Protein AF-A0AAJ7UKP0-F1 (afdb_monomer)

Solvent-accessible surface area (backbone atoms only — not comparable to full-atom values): 14892 Å² total; per-residue (Å²): 138,83,82,54,63,64,44,53,53,54,38,72,77,32,84,52,46,43,82,42,72,43,100,82,78,48,67,30,30,38,26,72,80,73,76,44,77,42,66,84,40,52,68,58,48,51,52,46,61,71,25,72,70,42,48,53,46,53,51,45,45,51,52,47,56,51,33,57,72,78,68,58,48,66,44,84,66,49,97,65,28,29,34,29,64,57,68,72,40,80,44,48,49,94,41,45,65,61,47,59,74,29,70,68,40,48,56,35,48,53,53,40,52,55,20,62,77,71,69,47,86,70,75,46,69,78,56,64,69,63,70,79,71,82,82,87,87,75,98,72,89,79,88,85,86,79,82,92,68,87,80,76,75,75,80,81,79,70,78,83,75,73,80,86,74,81,73,74,85,70,66,70,85,81,45,69,72,76,78,68,68,74,91,71,93,76,89,79,87,88,89,87,82,88,88,84,92,84,83,90,83,82,83,82,82,91,81,85,79,86,85,84,81,82,84,78,82,83,84,78,136

Secondary structure (DSSP, 8-state):
----HHHHHHHHT-TTEEEEE-TTS-EEEEETTTTEEE-S-HHHHHHHHTSHHHHHHHHHHHHHHHHHHHT--EEE-STTEEEETTTTEEEEGGGHHHHHTSHHHHHHHHHHHHHHHTT-----HHHHHHHTTS-SS---------PPPP-------------TT-----GGGSS-GGGS------------------------------PPPPP------

InterPro domains:
  IPR008833 Surfeit locus protein 2 [PF05477] (5-195)

Foldseek 3Di:
DLPPVLLVVLCVVQVQWDWDQDPVRAIWIAGNQQRDIDHSDNVVSVCVCPDPSNVQSVVLVVLQVVCVVLPVQWDDPDPQWTAGNLARDIDGSSCSVVVCVDPSNVVSSVQVVVCVVVVHDRDHPVVVVVVVPPPPDDPDDDDDDDDDDDPPPDDPPPPCPDPPDPPPPPCCVVDDCVVVDDPDDDDDDDDDDDDDDDDDDDDDDDDDDDDDDDDDDDDDD

Structure (mmCIF, N/CA/C/O backbone):
data_AF-A0AAJ7UKP0-F1
#
_entry.id   AF-A0AAJ7UKP0-F1
#
loop_
_atom_site.group_PDB
_atom_site.id
_atom_site.type_symbol
_atom_site.label_atom_id
_atom_site.label_alt_id
_atom_site.label_comp_id
_atom_site.label_asym_id
_atom_site.label_entity_id
_atom_site.label_seq_id
_atom_site.pdbx_PDB_ins_code
_atom_site.Cartn_x
_atom_site.Cartn_y
_atom_site.Cartn_z
_atom_site.occupancy
_atom_site.B_iso_or_equiv
_atom_site.auth_seq_id
_atom_site.auth_comp_id
_atom_site.auth_asym_id
_atom_site.auth_atom_id
_atom_site.pdbx_PDB_model_num
ATOM 1 N N . MET A 1 1 ? -26.714 -4.071 21.713 1.00 47.84 1 MET A N 1
ATOM 2 C CA . MET A 1 1 ? -27.073 -2.640 21.691 1.00 47.84 1 MET A CA 1
ATOM 3 C C . MET A 1 1 ? -25.799 -1.802 21.681 1.00 47.84 1 MET A C 1
ATOM 5 O O . MET A 1 1 ? -25.126 -1.695 22.695 1.00 47.84 1 MET A O 1
ATOM 9 N N . THR A 1 2 ? -25.411 -1.301 20.505 1.00 55.22 2 THR A N 1
ATOM 10 C CA . THR A 1 2 ? -24.311 -0.336 20.301 1.00 55.22 2 THR A CA 1
ATOM 11 C C . THR A 1 2 ? -24.941 1.001 19.912 1.00 55.22 2 THR A C 1
ATOM 13 O O . THR A 1 2 ? -25.055 1.326 18.730 1.00 55.22 2 THR A O 1
ATOM 16 N N . GLU A 1 3 ? -25.478 1.703 20.908 1.00 61.56 3 GLU A N 1
ATOM 17 C CA . GLU A 1 3 ? -26.533 2.715 20.705 1.00 61.56 3 GLU A CA 1
ATOM 18 C C . GLU A 1 3 ? -26.025 4.154 20.560 1.00 61.56 3 GLU A C 1
ATOM 20 O O . GLU A 1 3 ? -26.776 5.039 20.158 1.00 61.56 3 GLU A O 1
ATOM 25 N N . SER A 1 4 ? -24.740 4.406 20.810 1.00 78.62 4 SER A N 1
ATOM 26 C CA . SER A 1 4 ? -24.123 5.695 20.495 1.00 78.62 4 SER A CA 1
ATOM 27 C C . SER A 1 4 ? -23.951 5.832 18.978 1.00 78.62 4 SER A C 1
ATOM 29 O O . SER A 1 4 ? -23.160 5.091 18.391 1.00 78.62 4 SER A O 1
ATOM 31 N N . LYS A 1 5 ? -24.637 6.803 18.355 1.00 87.12 5 LYS A N 1
ATOM 32 C CA . LYS A 1 5 ? -24.496 7.128 16.916 1.00 87.12 5 LYS A CA 1
ATOM 33 C C . LYS A 1 5 ? -23.030 7.259 16.493 1.00 87.12 5 LYS A C 1
ATOM 35 O O . LYS A 1 5 ? -22.619 6.614 15.539 1.00 87.12 5 LYS A O 1
ATOM 40 N N . GLU A 1 6 ? -22.221 7.934 17.309 1.00 87.69 6 GLU A N 1
ATOM 41 C CA . GLU A 1 6 ? -20.775 8.099 17.105 1.00 87.69 6 GLU A CA 1
ATOM 42 C C . GLU A 1 6 ? -20.024 6.777 16.867 1.00 87.69 6 GLU A C 1
ATOM 44 O O . GLU A 1 6 ? -19.110 6.718 16.049 1.00 87.69 6 GLU A O 1
ATOM 49 N N . VAL A 1 7 ? -20.399 5.692 17.559 1.00 87.31 7 VAL A N 1
ATOM 50 C CA . VAL A 1 7 ? -19.782 4.369 17.356 1.00 87.31 7 VAL A CA 1
ATOM 51 C C . VAL A 1 7 ? -20.133 3.829 15.971 1.00 87.31 7 VAL A C 1
ATOM 53 O O . VAL A 1 7 ? -19.267 3.272 15.301 1.00 87.31 7 VAL A O 1
ATOM 56 N N . GLN A 1 8 ? -21.376 4.015 15.527 1.00 88.12 8 GLN A N 1
ATOM 57 C CA . GLN A 1 8 ? -21.835 3.587 14.206 1.00 88.12 8 GLN A CA 1
ATOM 58 C C . GLN A 1 8 ? -21.166 4.416 13.098 1.00 88.12 8 GLN A C 1
ATOM 60 O O . GLN A 1 8 ? -20.664 3.836 12.138 1.00 88.12 8 GLN A O 1
ATOM 65 N N . ASP A 1 9 ? -21.046 5.734 13.282 1.00 91.25 9 ASP A N 1
ATOM 66 C CA . ASP A 1 9 ? -20.358 6.639 12.353 1.00 91.25 9 ASP A CA 1
ATOM 67 C C . ASP A 1 9 ? -18.869 6.276 12.198 1.00 91.25 9 ASP A C 1
ATOM 69 O O . ASP A 1 9 ? -18.346 6.200 11.082 1.00 91.25 9 ASP A O 1
ATOM 73 N N . ILE A 1 10 ? -18.176 5.984 13.309 1.00 90.56 10 ILE A N 1
ATOM 74 C CA . ILE A 1 10 ? -16.768 5.557 13.284 1.00 90.56 10 ILE A CA 1
ATOM 75 C C . ILE A 1 10 ? -16.615 4.208 12.570 1.00 90.56 10 ILE A C 1
ATOM 77 O O . ILE A 1 10 ? -15.665 4.043 11.804 1.00 90.56 10 ILE A O 1
ATOM 81 N N . LEU A 1 11 ? -17.522 3.251 12.784 1.00 90.50 11 LEU A N 1
ATOM 82 C CA . LEU A 1 11 ? -17.490 1.960 12.087 1.00 90.50 11 LEU A CA 1
ATOM 83 C C . LEU A 1 11 ? -17.763 2.129 10.581 1.00 90.50 11 LEU A C 1
ATOM 85 O O . LEU A 1 11 ? -17.024 1.578 9.767 1.00 90.50 11 LEU A O 1
ATOM 89 N N . ALA A 1 12 ? -18.737 2.960 10.196 1.00 90.56 12 ALA A N 1
ATOM 90 C CA . ALA A 1 12 ? -19.058 3.244 8.795 1.00 90.56 12 ALA A CA 1
ATOM 91 C C . ALA A 1 12 ? -17.880 3.880 8.025 1.00 90.56 12 ALA A C 1
ATOM 93 O O . ALA A 1 12 ? -17.623 3.530 6.875 1.00 90.56 12 ALA A O 1
ATOM 94 N N . GLN A 1 13 ? -17.109 4.766 8.665 1.00 91.25 13 GLN A N 1
ATOM 95 C CA . GLN A 1 13 ? -15.910 5.390 8.075 1.00 91.25 13 GLN A CA 1
ATOM 96 C C . GLN A 1 13 ? -14.680 4.455 8.005 1.00 91.25 13 GLN A C 1
ATOM 98 O O . GLN A 1 13 ? -13.659 4.789 7.384 1.00 91.25 13 GLN A O 1
ATOM 103 N N . ASN A 1 14 ? -14.720 3.305 8.684 1.00 90.31 14 ASN A N 1
ATOM 104 C CA . ASN A 1 14 ? -13.569 2.428 8.888 1.00 90.31 14 ASN A CA 1
ATOM 105 C C . ASN A 1 14 ? -13.960 0.949 8.686 1.00 90.31 14 ASN A C 1
ATOM 107 O O . ASN A 1 14 ? -14.070 0.221 9.670 1.00 90.31 14 ASN A O 1
ATOM 111 N N . PRO A 1 15 ? -14.067 0.459 7.430 1.00 89.38 15 PRO A N 1
ATOM 112 C CA . PRO A 1 15 ? -14.458 -0.931 7.125 1.00 89.38 15 PRO A CA 1
ATOM 113 C C . PRO A 1 15 ? -13.479 -1.997 7.660 1.00 89.38 15 PRO A C 1
ATOM 115 O O . PRO A 1 15 ? -13.777 -3.186 7.678 1.00 89.38 15 PRO A O 1
ATOM 118 N N . GLU A 1 16 ? -12.306 -1.563 8.123 1.00 89.69 16 GLU A N 1
ATOM 119 C CA . GLU A 1 16 ? -11.285 -2.362 8.808 1.00 89.69 16 GLU A CA 1
ATOM 120 C C . GLU A 1 16 ? -11.650 -2.683 10.278 1.00 89.69 16 GLU A C 1
ATOM 122 O O . GLU A 1 16 ? -10.877 -3.336 10.982 1.00 89.69 16 GLU A O 1
ATOM 127 N N . LEU A 1 17 ? -12.777 -2.170 10.784 1.00 91.81 17 LEU A N 1
ATOM 128 C CA . LEU A 1 17 ? -13.290 -2.405 12.134 1.00 91.81 17 LEU A CA 1
ATOM 129 C C . LEU A 1 17 ? -14.559 -3.259 12.061 1.00 91.81 17 LEU A C 1
ATOM 131 O O . LEU A 1 17 ? -15.584 -2.828 11.541 1.00 91.81 17 LEU A O 1
ATOM 135 N N . GLN A 1 18 ? -14.497 -4.468 12.612 1.00 90.25 18 GLN A N 1
ATOM 136 C CA . GLN A 1 18 ? -15.589 -5.440 12.590 1.00 90.25 18 GLN A CA 1
ATOM 137 C C . GLN A 1 18 ? -16.129 -5.662 14.000 1.00 90.25 18 GLN A C 1
ATOM 139 O O . GLN A 1 18 ? -15.366 -5.860 14.946 1.00 90.25 18 GLN A O 1
ATOM 144 N N . VAL A 1 19 ? -17.452 -5.639 14.156 1.00 90.25 19 VAL A N 1
ATOM 145 C CA . VAL A 1 19 ? -18.100 -5.942 15.437 1.00 90.25 19 VAL A CA 1
ATOM 146 C C . VAL A 1 19 ? -18.148 -7.458 15.618 1.00 90.25 19 VAL A C 1
ATOM 148 O O . VAL A 1 19 ? -18.722 -8.166 14.796 1.00 90.25 19 VAL A O 1
ATOM 151 N N . VAL A 1 20 ? -17.558 -7.952 16.704 1.00 89.06 20 VAL A N 1
ATOM 152 C CA . VAL A 1 20 ? -17.507 -9.375 17.058 1.00 89.06 20 VAL A CA 1
ATOM 153 C C . VAL A 1 20 ? -18.254 -9.571 18.373 1.00 89.06 20 VAL A C 1
ATOM 155 O O . VAL A 1 20 ? -17.999 -8.871 19.355 1.00 89.06 20 VAL A O 1
ATOM 158 N N . THR A 1 21 ? -19.181 -10.526 18.407 1.00 85.94 21 THR A N 1
ATOM 159 C CA . THR A 1 21 ? -19.917 -10.878 19.630 1.00 85.94 21 THR A CA 1
ATOM 160 C C . THR A 1 21 ? -19.280 -12.123 20.232 1.00 85.94 21 THR A C 1
ATOM 162 O O . THR A 1 21 ? -19.320 -13.183 19.617 1.00 85.94 21 THR A O 1
ATOM 165 N N . GLY A 1 22 ? -18.654 -11.993 21.403 1.00 77.94 22 GLY A N 1
ATOM 166 C CA . GLY A 1 22 ? -18.030 -13.131 22.086 1.00 77.94 22 GLY A CA 1
ATOM 167 C C . GLY A 1 22 ? -19.052 -14.040 22.777 1.00 77.94 22 GLY A C 1
ATOM 168 O O . GLY A 1 22 ? -20.162 -13.604 23.085 1.00 77.94 22 GLY A O 1
ATOM 169 N N . GLU A 1 23 ? -18.643 -15.268 23.105 1.00 73.06 23 GLU A N 1
ATOM 170 C CA . GLU A 1 23 ? -19.489 -16.352 23.655 1.00 73.06 23 GLU A CA 1
ATOM 171 C C . GLU A 1 23 ? -20.262 -15.995 24.945 1.00 73.06 23 GLU A C 1
ATOM 173 O O . GLU A 1 23 ? -21.246 -16.642 25.280 1.00 73.06 23 GLU A O 1
ATOM 178 N N . GLY A 1 24 ? -19.866 -14.932 25.654 1.00 73.56 24 GLY A N 1
ATOM 179 C CA . GLY A 1 24 ? -20.579 -14.390 26.820 1.00 73.56 24 GLY A CA 1
ATOM 180 C C . GLY A 1 24 ? -21.511 -13.205 26.526 1.00 73.56 24 GLY A C 1
ATOM 181 O O . GLY A 1 24 ? -21.693 -12.364 27.406 1.00 73.56 24 GLY A O 1
ATOM 182 N N . GLY A 1 25 ? -21.992 -13.034 25.288 1.00 79.56 25 GLY A N 1
ATOM 183 C CA . GLY A 1 25 ? -22.853 -11.909 24.873 1.00 79.56 25 GLY A CA 1
ATOM 184 C C . GLY A 1 25 ? -22.169 -10.532 24.883 1.00 79.56 25 GLY A C 1
ATOM 185 O O . GLY A 1 25 ? -22.813 -9.499 24.698 1.00 79.56 25 GLY A O 1
ATOM 186 N N . ARG A 1 26 ? -20.851 -10.491 25.111 1.00 79.44 26 ARG A N 1
ATOM 187 C CA . ARG A 1 26 ? -20.063 -9.255 25.179 1.00 79.44 26 ARG A CA 1
ATOM 188 C C . ARG A 1 26 ? -19.688 -8.807 23.772 1.00 79.44 26 ARG A C 1
ATOM 190 O O . ARG A 1 26 ? -18.910 -9.474 23.092 1.00 79.44 26 ARG A O 1
ATOM 197 N N . VAL A 1 27 ? -20.201 -7.648 23.371 1.00 86.56 27 VAL A N 1
ATOM 198 C CA . VAL A 1 27 ? -19.842 -6.998 22.106 1.00 86.56 27 VAL A CA 1
ATOM 199 C C . VAL A 1 27 ? -18.415 -6.446 22.190 1.00 86.56 27 VAL A C 1
ATOM 201 O O . VAL A 1 27 ? -18.052 -5.770 23.157 1.00 86.56 27 VAL A O 1
ATOM 204 N N . ARG A 1 28 ? -17.609 -6.724 21.167 1.00 89.62 28 ARG A N 1
ATOM 205 C CA . ARG A 1 28 ? -16.247 -6.220 20.953 1.00 89.62 28 ARG A CA 1
ATOM 206 C C . ARG A 1 28 ? -16.112 -5.685 19.531 1.00 89.62 28 ARG A C 1
ATOM 208 O O . ARG A 1 28 ? -16.932 -5.984 18.669 1.00 89.62 28 ARG A O 1
ATOM 215 N N . VAL A 1 29 ? -15.063 -4.910 19.284 1.00 90.94 29 VAL A N 1
ATOM 216 C CA . VAL A 1 29 ? -14.654 -4.512 17.934 1.00 90.94 29 VAL A CA 1
ATOM 217 C C . VAL A 1 29 ? -13.252 -5.047 17.679 1.00 90.94 29 VAL A C 1
ATOM 219 O O . VAL A 1 29 ? -12.332 -4.744 18.438 1.00 90.94 29 VAL A O 1
ATOM 222 N N . LEU A 1 30 ? -13.101 -5.843 16.625 1.00 92.50 30 LEU A N 1
ATOM 223 C CA . LEU A 1 30 ? -11.834 -6.355 16.120 1.00 92.50 30 LEU A CA 1
ATOM 224 C C . LEU A 1 30 ? -11.376 -5.483 14.949 1.00 92.50 30 LEU A C 1
ATOM 226 O O . LEU A 1 30 ? -12.139 -5.234 14.019 1.00 92.50 30 LEU A O 1
ATOM 230 N N . CYS A 1 31 ? -10.118 -5.051 14.959 1.00 93.06 31 CYS A N 1
ATOM 231 C CA . CYS A 1 31 ? -9.515 -4.408 13.796 1.00 93.06 31 CYS A CA 1
ATOM 232 C C . CYS A 1 31 ? -8.743 -5.420 12.934 1.00 93.06 31 CYS A C 1
ATOM 234 O O . CYS A 1 31 ? -7.756 -5.992 13.403 1.00 93.06 31 CYS A O 1
ATOM 236 N N . SER A 1 32 ? -9.134 -5.577 11.664 1.00 90.50 32 SER A N 1
ATOM 237 C CA . SER A 1 32 ? -8.457 -6.418 10.655 1.00 90.50 32 SER A CA 1
ATOM 238 C C . SER A 1 32 ? -6.977 -6.049 10.501 1.00 90.50 32 SER A C 1
ATOM 240 O O . SER A 1 32 ? -6.097 -6.908 10.537 1.00 90.50 32 SER A O 1
ATOM 242 N N . LEU A 1 33 ? -6.690 -4.748 10.378 1.00 88.62 33 LEU A N 1
ATOM 243 C CA . LEU A 1 33 ? -5.342 -4.222 10.179 1.00 88.62 33 LEU A CA 1
ATOM 244 C C . LEU A 1 33 ? -4.438 -4.489 11.374 1.00 88.62 33 LEU A C 1
ATOM 246 O O . LEU A 1 33 ? -3.277 -4.865 11.199 1.00 88.62 33 LEU A O 1
ATOM 250 N N . THR A 1 34 ? -4.915 -4.197 12.587 1.00 88.50 34 THR A N 1
ATOM 251 C CA . THR A 1 34 ? -4.072 -4.184 13.791 1.00 88.50 34 THR A CA 1
ATOM 252 C C . THR A 1 34 ? -4.116 -5.481 14.590 1.00 88.50 34 THR A C 1
ATOM 254 O O . THR A 1 34 ? -3.242 -5.644 15.442 1.00 88.50 34 THR A O 1
ATOM 257 N N . SER A 1 35 ? -5.055 -6.385 14.272 1.00 88.31 35 SER A N 1
ATOM 258 C CA . SER A 1 35 ? -5.399 -7.603 15.022 1.00 88.31 35 SER A CA 1
ATOM 259 C C . SER A 1 35 ? -5.626 -7.314 16.510 1.00 88.31 35 SER A C 1
ATOM 261 O O . SER A 1 35 ? -5.083 -7.994 17.380 1.00 88.31 35 SER A O 1
ATOM 263 N N . HIS A 1 36 ? -6.352 -6.229 16.794 1.00 89.94 36 HIS A N 1
ATOM 264 C CA . HIS A 1 36 ? -6.594 -5.725 18.144 1.00 89.94 36 HIS A CA 1
ATOM 265 C C . HIS A 1 36 ? -8.092 -5.687 18.438 1.00 89.94 36 HIS A C 1
ATOM 267 O O . HIS A 1 36 ? -8.868 -5.149 17.648 1.00 89.94 36 HIS A O 1
ATOM 273 N N . GLU A 1 37 ? -8.466 -6.249 19.584 1.00 92.19 37 GLU A N 1
ATOM 274 C CA . GLU A 1 37 ? -9.823 -6.242 20.120 1.00 92.19 37 GLU A CA 1
ATOM 275 C C . GLU A 1 37 ? -9.991 -5.116 21.138 1.00 92.19 37 GLU A C 1
ATOM 277 O O . GLU A 1 37 ? -9.182 -4.970 22.056 1.00 92.19 37 GLU A O 1
ATOM 282 N N . MET A 1 38 ? -11.072 -4.349 21.010 1.00 90.38 38 MET A N 1
ATOM 283 C CA . MET A 1 38 ? -11.393 -3.244 21.910 1.00 90.38 38 MET A CA 1
ATOM 284 C C . MET A 1 38 ? -12.887 -3.208 22.280 1.00 90.38 38 MET A C 1
ATOM 286 O O . MET A 1 38 ? -13.716 -3.818 21.596 1.00 90.38 38 MET A O 1
ATOM 290 N N . PRO A 1 39 ? -13.270 -2.549 23.390 1.00 89.62 39 PRO A N 1
ATOM 291 C CA . PRO A 1 39 ? -14.672 -2.271 23.694 1.00 89.62 39 PRO A CA 1
ATOM 292 C C . PRO A 1 39 ? -15.326 -1.384 22.614 1.00 89.62 39 PRO A C 1
ATOM 294 O O . PRO A 1 39 ? -14.651 -0.518 22.057 1.00 89.62 39 PRO A O 1
ATOM 297 N N . PRO A 1 40 ? -16.643 -1.508 22.365 1.00 88.19 40 PRO A N 1
ATOM 298 C CA . PRO A 1 40 ? -17.390 -0.637 21.455 1.00 88.19 40 PRO A CA 1
ATOM 299 C C . PRO A 1 40 ? -17.688 0.733 22.102 1.00 88.19 40 PRO A C 1
ATOM 301 O O . PRO A 1 40 ? -18.842 1.106 22.299 1.00 88.19 40 PRO A O 1
ATOM 304 N N . ARG A 1 41 ? -16.641 1.475 22.485 1.00 90.50 41 ARG A N 1
ATOM 305 C CA . ARG A 1 41 ? -16.720 2.833 23.053 1.00 90.50 41 ARG A CA 1
ATOM 306 C C . ARG A 1 41 ? -16.189 3.847 22.045 1.00 90.50 41 ARG A C 1
ATOM 308 O O . ARG A 1 41 ? -15.101 3.647 21.508 1.00 90.50 41 ARG A O 1
ATOM 315 N N . ALA A 1 42 ? -16.916 4.945 21.832 1.00 89.69 42 ALA A N 1
ATOM 316 C CA . ALA A 1 42 ? -16.569 5.964 20.836 1.00 89.69 42 ALA A CA 1
ATOM 317 C C . ALA A 1 42 ? -15.160 6.551 21.045 1.00 89.69 42 ALA A C 1
ATOM 319 O O . ALA A 1 42 ? -14.394 6.669 20.086 1.00 89.69 42 ALA A O 1
ATOM 320 N N . GLU A 1 43 ? -14.777 6.839 22.294 1.00 91.25 43 GLU A N 1
ATOM 321 C CA . GLU A 1 43 ? -13.440 7.339 22.644 1.00 91.25 43 GLU A CA 1
ATOM 322 C C . GLU A 1 43 ? -12.323 6.342 22.313 1.00 91.25 43 GLU A C 1
ATOM 324 O O . GLU A 1 43 ? -11.301 6.713 21.738 1.00 91.25 43 GLU A O 1
ATOM 329 N N . GLU A 1 44 ? -12.520 5.067 22.655 1.00 91.31 44 GLU A N 1
ATOM 330 C CA . GLU A 1 44 ? -11.52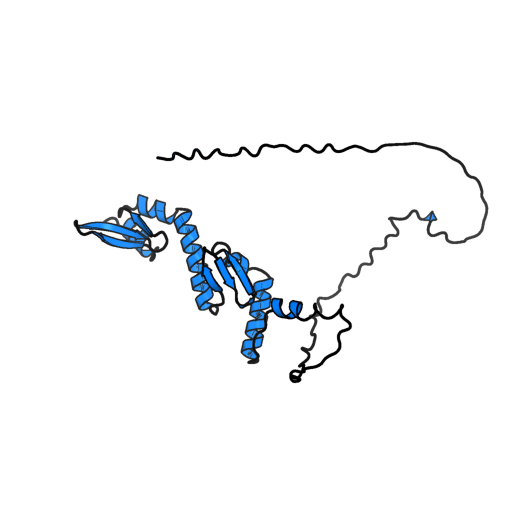5 4.004 22.485 1.00 91.31 44 GLU A CA 1
ATOM 331 C C . GLU A 1 44 ? -11.298 3.707 20.995 1.00 91.31 44 GLU A C 1
ATOM 333 O O . GLU A 1 44 ? -10.157 3.678 20.526 1.00 91.31 44 GLU A O 1
ATOM 338 N N . LEU A 1 45 ? -12.390 3.615 20.227 1.00 91.50 45 LEU A N 1
ATOM 339 C CA . LEU A 1 45 ? -12.373 3.488 18.769 1.00 91.50 45 LEU A CA 1
ATOM 340 C C . LEU A 1 45 ? -11.713 4.709 18.114 1.00 91.50 45 LEU A C 1
ATOM 342 O O . LEU A 1 45 ? -10.805 4.556 17.298 1.00 91.50 45 LEU A O 1
ATOM 346 N N . SER A 1 46 ? -12.093 5.924 18.519 1.00 92.31 46 SER A N 1
ATOM 347 C CA . SER A 1 46 ? -11.492 7.172 18.027 1.00 92.31 46 SER A CA 1
ATOM 348 C C . SER A 1 46 ? -9.990 7.243 18.304 1.00 92.31 46 SER A C 1
ATOM 350 O O . SER A 1 46 ? -9.206 7.639 17.438 1.00 92.31 46 SER A O 1
ATOM 352 N N . ARG A 1 47 ? -9.563 6.839 19.506 1.00 94.81 47 ARG A N 1
ATOM 353 C CA . ARG A 1 47 ? -8.153 6.776 19.904 1.00 94.81 47 ARG A CA 1
ATOM 354 C C . ARG A 1 47 ? -7.393 5.729 19.094 1.00 94.81 47 ARG A C 1
ATOM 356 O O . ARG A 1 47 ? -6.250 5.982 18.713 1.00 94.81 47 ARG A O 1
ATOM 363 N N . HIS A 1 48 ? -8.018 4.591 18.790 1.00 92.44 48 HIS A N 1
ATOM 364 C CA . HIS A 1 48 ? -7.427 3.565 17.938 1.00 92.44 48 HIS A CA 1
ATOM 365 C C . HIS A 1 48 ? -7.283 4.029 16.485 1.00 92.44 48 HIS A C 1
ATOM 367 O O . HIS A 1 48 ? -6.195 3.914 15.925 1.00 92.44 48 HIS A O 1
ATOM 373 N N . VAL A 1 49 ? -8.324 4.615 15.887 1.00 92.94 49 VAL A N 1
ATOM 374 C CA . VAL A 1 49 ? -8.298 5.125 14.503 1.00 92.94 49 VAL A CA 1
ATOM 375 C C . VAL A 1 49 ? -7.248 6.231 14.332 1.00 92.94 49 VAL A C 1
ATOM 377 O O . VAL A 1 49 ? -6.523 6.249 13.341 1.00 92.94 49 VAL A O 1
ATOM 380 N N . ARG A 1 50 ? -7.083 7.108 15.332 1.00 93.25 50 ARG A N 1
ATOM 381 C CA . ARG A 1 50 ? -6.032 8.147 15.351 1.00 93.25 50 ARG A CA 1
ATOM 382 C C . ARG A 1 50 ? -4.642 7.615 15.734 1.00 93.25 50 ARG A C 1
ATOM 384 O O . ARG A 1 50 ? -3.672 8.372 15.723 1.00 93.25 50 ARG A O 1
ATOM 391 N N . SER A 1 51 ? -4.506 6.336 16.091 1.00 94.31 51 SER A N 1
ATOM 392 C CA . SER A 1 51 ? -3.225 5.773 16.528 1.00 94.31 51 SER A CA 1
ATOM 393 C C . SER A 1 51 ? -2.234 5.617 15.369 1.00 94.31 51 SER A C 1
ATOM 395 O O . SER A 1 51 ? -2.578 5.200 14.260 1.00 94.31 51 SER A O 1
ATOM 397 N N . ARG A 1 52 ? -0.947 5.866 15.645 1.00 92.50 52 ARG A N 1
ATOM 398 C CA . ARG A 1 52 ? 0.144 5.707 14.664 1.00 92.50 52 ARG A CA 1
ATOM 399 C C . ARG A 1 52 ? 0.218 4.290 14.073 1.00 92.50 52 ARG A C 1
ATOM 401 O O . ARG A 1 52 ? 0.658 4.123 12.936 1.00 92.50 52 ARG A O 1
ATOM 408 N N . SER A 1 53 ? -0.181 3.267 14.831 1.00 89.75 53 SER A N 1
ATOM 409 C CA . SER A 1 53 ? -0.223 1.876 14.367 1.00 89.75 53 SER A CA 1
ATOM 410 C C . SER A 1 53 ? -1.336 1.642 13.347 1.00 89.75 53 SER A C 1
ATOM 412 O O . SER A 1 53 ? -1.053 1.029 12.318 1.00 89.75 53 SER A O 1
ATOM 414 N N . PHE A 1 54 ? -2.551 2.139 13.596 1.00 92.44 54 PHE A N 1
ATOM 415 C CA . PHE A 1 54 ? -3.669 2.044 12.655 1.00 92.44 54 PHE A CA 1
ATOM 416 C C . PHE A 1 54 ? -3.386 2.842 11.379 1.00 92.44 54 PHE A C 1
ATOM 418 O O . PHE A 1 54 ? -3.378 2.262 10.296 1.00 92.44 54 PHE A O 1
ATOM 425 N N . VAL A 1 55 ? -3.039 4.130 11.508 1.00 91.75 55 VAL A N 1
ATOM 426 C CA . VAL A 1 55 ? -2.763 5.024 10.366 1.00 91.75 55 VAL A CA 1
ATOM 427 C C . VAL A 1 55 ? -1.693 4.438 9.440 1.00 91.75 55 VAL A C 1
ATOM 429 O O . VAL A 1 55 ? -1.913 4.346 8.233 1.00 91.75 55 VAL A O 1
ATOM 432 N N . ARG A 1 56 ? -0.564 3.956 9.987 1.00 89.50 56 ARG A N 1
ATOM 433 C CA . ARG A 1 56 ? 0.496 3.351 9.162 1.00 89.50 56 ARG A CA 1
ATOM 434 C C . ARG A 1 56 ? 0.042 2.060 8.475 1.00 89.50 56 ARG A C 1
ATOM 436 O O . ARG A 1 56 ? 0.367 1.869 7.308 1.00 89.50 56 ARG A O 1
ATOM 443 N N . ARG A 1 57 ? -0.689 1.170 9.163 1.00 89.00 57 ARG A N 1
ATOM 444 C CA . ARG A 1 57 ? -1.168 -0.079 8.539 1.00 89.00 57 ARG A CA 1
ATOM 445 C C . ARG A 1 57 ? -2.233 0.192 7.469 1.00 89.00 57 ARG A C 1
ATOM 447 O O . ARG A 1 57 ? -2.193 -0.467 6.437 1.00 89.00 57 ARG A O 1
ATOM 454 N N . ARG A 1 58 ? -3.115 1.182 7.664 1.00 90.12 58 ARG A N 1
ATOM 455 C CA . ARG A 1 58 ? -4.117 1.598 6.666 1.00 90.12 58 ARG A CA 1
ATOM 456 C C . ARG A 1 58 ? -3.449 2.160 5.411 1.00 90.12 58 ARG A C 1
ATOM 458 O O . ARG A 1 58 ? -3.791 1.737 4.313 1.00 90.12 58 ARG A O 1
ATOM 465 N N . ALA A 1 59 ? -2.448 3.031 5.572 1.00 88.00 59 ALA A N 1
ATOM 466 C CA . ALA A 1 59 ? -1.659 3.552 4.453 1.00 88.00 59 ALA A CA 1
ATOM 467 C C . ALA A 1 59 ? -0.923 2.432 3.693 1.00 88.00 59 ALA A C 1
ATOM 469 O O . ALA A 1 59 ? -1.049 2.333 2.478 1.00 88.00 59 ALA A O 1
ATOM 470 N N . ALA A 1 60 ? -0.235 1.531 4.405 1.00 84.62 60 ALA A N 1
ATOM 471 C CA . ALA A 1 60 ? 0.473 0.405 3.790 1.00 84.62 60 ALA A CA 1
ATOM 472 C C . ALA A 1 60 ? -0.461 -0.617 3.107 1.00 84.62 60 ALA A C 1
ATOM 474 O O . ALA A 1 60 ? -0.023 -1.321 2.199 1.00 84.62 60 ALA A O 1
ATOM 475 N N . ARG A 1 61 ? -1.732 -0.719 3.528 1.00 86.00 61 ARG A N 1
ATOM 476 C CA . ARG A 1 61 ? -2.750 -1.510 2.821 1.00 86.00 61 ARG A CA 1
ATOM 477 C C . ARG A 1 61 ? -3.215 -0.792 1.552 1.00 86.00 61 ARG A C 1
ATOM 479 O O . ARG A 1 61 ? -3.153 -1.398 0.493 1.00 86.00 61 ARG A O 1
ATOM 486 N N . GLY A 1 62 ? -3.548 0.499 1.628 1.00 86.56 62 GLY A N 1
ATOM 487 C CA . GLY A 1 62 ? -3.927 1.299 0.453 1.00 86.56 62 GLY A CA 1
ATOM 488 C C . GLY A 1 62 ? -2.842 1.362 -0.633 1.00 86.56 62 GLY A C 1
ATOM 489 O O . GLY A 1 62 ? -3.154 1.256 -1.814 1.00 86.56 62 GLY A O 1
ATOM 490 N N . ASP A 1 63 ? -1.565 1.437 -0.246 1.00 85.50 63 ASP A N 1
ATOM 491 C CA . ASP A 1 63 ? -0.422 1.362 -1.171 1.00 85.50 63 ASP A CA 1
ATOM 492 C C . ASP A 1 63 ? -0.345 0.020 -1.938 1.00 85.50 63 ASP A C 1
ATOM 494 O O . ASP A 1 63 ? 0.148 -0.014 -3.066 1.00 85.50 63 ASP A O 1
ATOM 498 N N . ARG A 1 64 ? -0.817 -1.085 -1.337 1.00 84.19 64 ARG A N 1
ATOM 499 C CA . ARG A 1 64 ? -0.859 -2.427 -1.953 1.00 84.19 64 ARG A CA 1
ATOM 500 C C . ARG A 1 64 ? -2.131 -2.646 -2.761 1.00 84.19 64 ARG A C 1
ATOM 502 O O . ARG A 1 64 ? -2.049 -3.209 -3.844 1.00 84.19 64 ARG A O 1
ATOM 509 N N . ASP A 1 65 ? -3.273 -2.187 -2.251 1.00 85.31 65 ASP A N 1
ATOM 510 C CA . ASP A 1 65 ? -4.552 -2.244 -2.963 1.00 85.31 65 ASP A CA 1
ATOM 511 C C . ASP A 1 65 ? -4.416 -1.489 -4.303 1.00 85.31 65 ASP A C 1
ATOM 513 O O . ASP A 1 65 ? -4.668 -2.070 -5.357 1.00 85.31 65 ASP A O 1
ATOM 517 N N . ARG A 1 66 ? -3.828 -0.280 -4.289 1.00 83.81 66 ARG A N 1
ATOM 518 C CA . ARG A 1 66 ? -3.492 0.473 -5.511 1.00 83.81 66 ARG A CA 1
ATOM 519 C C . ARG A 1 66 ? -2.494 -0.253 -6.419 1.00 83.81 66 ARG A C 1
ATOM 521 O O . ARG A 1 66 ? -2.590 -0.160 -7.634 1.00 83.81 66 ARG A O 1
ATOM 528 N N . ASP A 1 67 ? -1.509 -0.971 -5.873 1.00 85.00 67 ASP A N 1
ATOM 529 C CA . ASP A 1 67 ? -0.595 -1.766 -6.710 1.00 85.00 67 ASP A CA 1
ATOM 530 C C . ASP A 1 67 ? -1.287 -2.903 -7.445 1.00 85.00 67 ASP A C 1
ATOM 532 O O . ASP A 1 67 ? -0.999 -3.144 -8.613 1.00 85.00 67 ASP A O 1
ATOM 536 N N . ARG A 1 68 ? -2.241 -3.554 -6.784 1.00 86.06 68 ARG A N 1
ATOM 537 C CA . ARG A 1 68 ? -3.054 -4.603 -7.388 1.00 86.06 68 ARG A CA 1
ATOM 538 C C . ARG A 1 68 ? -3.928 -4.073 -8.529 1.00 86.06 68 ARG A C 1
ATOM 540 O O . ARG A 1 68 ? -4.129 -4.797 -9.496 1.00 86.06 68 ARG A O 1
ATOM 547 N N . GLU A 1 69 ? -4.408 -2.836 -8.420 1.00 83.38 69 GLU A N 1
ATOM 548 C CA . GLU A 1 69 ? -5.159 -2.132 -9.470 1.00 83.38 69 GLU A CA 1
ATOM 549 C C . GLU A 1 69 ? -4.255 -1.675 -10.631 1.00 83.38 69 GLU A C 1
ATOM 551 O O . GLU A 1 69 ? -4.619 -1.838 -11.790 1.00 83.38 69 GLU A O 1
ATOM 556 N N . GLU A 1 70 ? -3.059 -1.153 -10.336 1.00 78.50 70 GLU A N 1
ATOM 557 C CA . GLU A 1 70 ? -2.106 -0.615 -11.326 1.00 78.50 70 GLU A CA 1
ATOM 558 C C . GLU A 1 70 ? -1.349 -1.684 -12.146 1.00 78.50 70 GLU A C 1
ATOM 560 O O . GLU A 1 70 ? -0.638 -1.322 -13.081 1.00 78.50 70 GLU A O 1
ATOM 565 N N . GLY A 1 71 ? -1.469 -2.978 -11.817 1.00 78.12 71 GLY A N 1
ATOM 566 C CA . GLY A 1 71 ? -0.833 -4.073 -12.575 1.00 78.12 71 GLY A CA 1
ATOM 567 C C . GLY A 1 71 ? -0.123 -5.156 -11.752 1.00 78.12 71 GLY A C 1
ATOM 568 O O . GLY A 1 71 ? 0.532 -6.024 -12.329 1.00 78.12 71 GLY A O 1
ATOM 569 N N . GLY A 1 72 ? -0.222 -5.133 -10.418 1.00 85.62 72 GLY A N 1
ATOM 570 C CA . GLY A 1 72 ? 0.281 -6.191 -9.531 1.00 85.62 72 GLY A CA 1
ATOM 571 C C . GLY A 1 72 ? 1.799 -6.374 -9.591 1.00 85.62 72 GLY A C 1
ATOM 572 O O . GLY A 1 72 ? 2.298 -7.489 -9.728 1.00 85.62 72 GLY A O 1
ATOM 573 N N . HIS A 1 73 ? 2.551 -5.277 -9.551 1.00 88.88 73 HIS A N 1
ATOM 574 C CA . HIS A 1 73 ? 3.999 -5.282 -9.763 1.00 88.88 73 HIS A CA 1
ATOM 575 C C . HIS A 1 73 ? 4.823 -5.571 -8.496 1.00 88.88 73 HIS A C 1
ATOM 577 O O . HIS A 1 73 ? 6.047 -5.735 -8.600 1.00 88.88 73 HIS A O 1
ATOM 583 N N . LEU A 1 74 ? 4.191 -5.603 -7.316 1.00 90.94 74 LEU A N 1
ATOM 584 C CA . LEU A 1 74 ? 4.817 -5.811 -6.009 1.00 90.94 74 LEU A CA 1
ATOM 585 C C . LEU A 1 74 ? 4.430 -7.158 -5.372 1.00 90.94 74 LEU A C 1
ATOM 587 O O . LEU A 1 74 ? 3.355 -7.299 -4.793 1.00 90.94 74 LEU A O 1
ATOM 591 N N . ASP A 1 75 ? 5.373 -8.102 -5.358 1.00 90.06 75 ASP A N 1
ATOM 592 C CA . ASP A 1 75 ? 5.219 -9.406 -4.699 1.00 90.06 75 ASP A CA 1
ATOM 593 C C . ASP A 1 75 ? 5.630 -9.397 -3.221 1.00 90.06 75 ASP A C 1
ATOM 595 O O . ASP A 1 75 ? 6.531 -8.668 -2.796 1.00 90.06 75 ASP A O 1
ATOM 599 N N . ASP A 1 76 ? 5.051 -10.303 -2.434 1.00 88.81 76 ASP A N 1
ATOM 600 C CA . ASP A 1 76 ? 5.353 -10.472 -1.012 1.00 88.81 76 ASP A CA 1
ATOM 601 C C . ASP A 1 76 ? 6.669 -11.230 -0.767 1.00 88.81 76 ASP A C 1
ATOM 603 O O . ASP A 1 76 ? 6.713 -12.450 -0.633 1.00 88.81 76 ASP A O 1
ATOM 607 N N . ALA A 1 77 ? 7.761 -10.485 -0.581 1.00 86.94 77 ALA A N 1
ATOM 608 C CA . ALA A 1 77 ? 9.083 -11.027 -0.240 1.00 86.94 77 ALA A CA 1
ATOM 609 C C . ALA A 1 77 ? 9.262 -11.389 1.257 1.00 86.94 77 ALA A C 1
ATOM 611 O O . ALA A 1 77 ? 10.379 -11.657 1.716 1.00 86.94 77 ALA A O 1
ATOM 612 N N . GLY A 1 78 ? 8.180 -11.365 2.041 1.00 82.94 78 GLY A N 1
ATOM 613 C CA . GLY A 1 78 ? 8.181 -11.638 3.479 1.00 82.94 78 GLY A CA 1
ATOM 614 C C . GLY A 1 78 ? 8.884 -10.570 4.334 1.00 82.94 78 GLY A C 1
ATOM 615 O O . GLY A 1 78 ? 9.435 -9.584 3.849 1.00 82.94 78 GLY A O 1
ATOM 616 N N . ARG A 1 79 ? 8.845 -10.738 5.666 1.00 84.12 79 ARG A N 1
ATOM 617 C CA . ARG A 1 79 ? 9.487 -9.838 6.659 1.00 84.12 79 ARG A CA 1
ATOM 618 C C . ARG A 1 79 ? 9.228 -8.331 6.432 1.00 84.12 79 ARG A C 1
ATOM 620 O O . ARG A 1 79 ? 10.120 -7.515 6.650 1.00 84.12 79 ARG A O 1
ATOM 627 N N . LYS A 1 80 ? 8.001 -7.962 6.038 1.00 83.88 80 LYS A N 1
ATOM 628 C CA . LYS A 1 80 ? 7.576 -6.580 5.710 1.00 83.88 80 LYS A CA 1
ATOM 629 C C . LYS A 1 80 ? 8.290 -5.956 4.503 1.00 83.88 80 LYS A C 1
ATOM 631 O O . LYS A 1 80 ? 8.401 -4.733 4.410 1.00 83.88 80 LYS A O 1
ATOM 636 N N . ARG A 1 81 ? 8.782 -6.783 3.582 1.00 90.88 81 ARG A N 1
ATOM 637 C CA . ARG A 1 81 ? 9.411 -6.362 2.329 1.00 90.88 81 ARG A CA 1
ATOM 638 C C . ARG A 1 81 ? 8.591 -6.871 1.152 1.00 90.88 81 ARG A C 1
ATOM 640 O O . ARG A 1 81 ? 8.074 -7.983 1.205 1.00 90.88 81 ARG A O 1
ATOM 647 N N . LEU A 1 82 ? 8.508 -6.055 0.111 1.00 92.9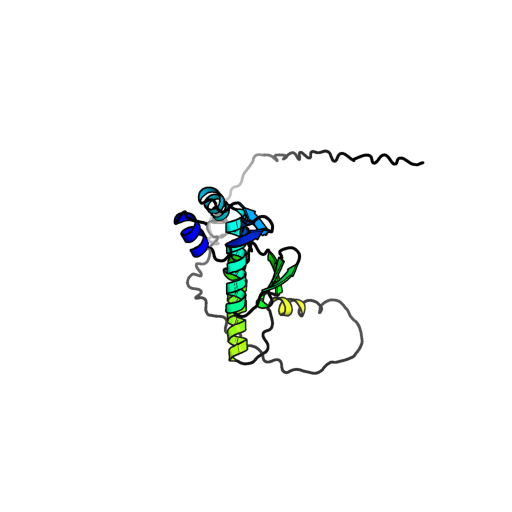4 82 LEU A N 1
ATOM 648 C CA . LEU A 1 82 ? 7.938 -6.406 -1.185 1.00 92.94 82 LEU A CA 1
ATOM 649 C C . LEU A 1 82 ? 9.049 -6.468 -2.235 1.00 92.94 82 LEU A C 1
ATOM 651 O O . LEU A 1 82 ? 10.088 -5.826 -2.062 1.00 92.94 82 LEU A O 1
ATOM 655 N N . PHE A 1 83 ? 8.848 -7.216 -3.313 1.00 93.94 83 PHE A N 1
ATOM 656 C CA . PHE A 1 83 ? 9.727 -7.253 -4.477 1.00 93.94 83 PHE A CA 1
ATOM 657 C C . PHE A 1 83 ? 9.029 -6.610 -5.676 1.00 93.94 83 PHE A C 1
ATOM 659 O O . PHE A 1 83 ? 7.977 -7.069 -6.095 1.00 93.94 83 PHE A O 1
ATOM 666 N N . CYS A 1 84 ? 9.619 -5.550 -6.226 1.00 93.38 84 CYS A N 1
ATOM 667 C CA . CYS A 1 84 ? 9.117 -4.881 -7.423 1.00 93.38 84 CYS A CA 1
ATOM 668 C C . CYS A 1 84 ? 9.683 -5.529 -8.682 1.00 93.38 84 CYS A C 1
ATOM 670 O O . CYS A 1 84 ? 10.894 -5.446 -8.916 1.00 93.38 84 CYS A O 1
ATOM 672 N N . HIS A 1 85 ? 8.814 -6.104 -9.514 1.00 91.56 85 HIS A N 1
ATOM 673 C CA . HIS A 1 85 ? 9.184 -6.715 -10.795 1.00 91.56 85 HIS A CA 1
ATOM 674 C C . HIS A 1 85 ? 9.740 -5.697 -11.789 1.00 91.56 85 HIS A C 1
ATOM 676 O O . HIS A 1 85 ? 10.789 -5.941 -12.391 1.00 91.56 85 HIS A O 1
ATOM 682 N N . LEU A 1 86 ? 9.114 -4.516 -11.881 1.00 92.12 86 LEU A N 1
ATOM 683 C CA . LEU A 1 86 ? 9.529 -3.446 -12.798 1.00 92.12 86 LEU A CA 1
ATOM 684 C C . LEU A 1 86 ? 10.975 -2.986 -12.570 1.00 92.12 86 LEU A C 1
ATOM 686 O O . LEU A 1 86 ? 11.734 -2.773 -13.516 1.00 92.12 86 LEU A O 1
ATOM 690 N N . THR A 1 87 ? 11.380 -2.845 -11.304 1.00 92.31 87 THR A N 1
ATOM 691 C CA . THR A 1 87 ? 12.705 -2.314 -10.935 1.00 92.31 87 THR A CA 1
ATOM 692 C C . THR A 1 87 ? 13.687 -3.373 -10.423 1.00 92.31 87 THR A C 1
ATOM 694 O O . THR A 1 87 ? 14.855 -3.049 -10.194 1.00 92.31 87 THR A O 1
ATOM 697 N N . GLN A 1 88 ? 13.231 -4.620 -10.251 1.00 91.44 88 GLN A N 1
ATOM 698 C CA . GLN A 1 88 ? 13.946 -5.756 -9.649 1.00 91.44 88 GLN A CA 1
ATOM 699 C C . GLN A 1 88 ? 14.576 -5.427 -8.288 1.00 91.44 88 GLN A C 1
ATOM 701 O O . GLN A 1 88 ? 15.763 -5.671 -8.041 1.00 91.44 88 GLN A O 1
ATOM 706 N N . ARG A 1 89 ? 13.788 -4.824 -7.390 1.00 91.12 89 ARG A N 1
ATOM 707 C CA . ARG A 1 89 ? 14.254 -4.361 -6.073 1.00 91.12 89 ARG A CA 1
ATOM 708 C C . ARG A 1 89 ? 13.330 -4.787 -4.950 1.00 91.12 89 ARG A C 1
ATOM 710 O O . ARG A 1 89 ? 12.114 -4.706 -5.063 1.00 91.12 89 ARG A O 1
ATOM 717 N N . PHE A 1 90 ? 13.943 -5.135 -3.822 1.00 93.31 90 PHE A N 1
ATOM 718 C CA . PHE A 1 90 ? 13.237 -5.250 -2.555 1.00 93.31 90 PHE A CA 1
ATOM 719 C C . PHE A 1 90 ? 13.004 -3.866 -1.942 1.00 93.31 90 PHE A C 1
ATOM 721 O O . PHE A 1 90 ? 13.946 -3.082 -1.810 1.00 93.31 90 PHE A O 1
ATOM 728 N N . ILE A 1 91 ? 11.770 -3.603 -1.532 1.00 92.62 91 ILE A N 1
ATOM 729 C CA . ILE A 1 91 ? 11.286 -2.351 -0.937 1.00 92.62 91 ILE A CA 1
ATOM 730 C C . ILE A 1 91 ? 10.645 -2.701 0.409 1.00 92.62 91 ILE A C 1
ATOM 732 O O . ILE A 1 91 ? 10.138 -3.807 0.579 1.00 92.62 91 ILE A O 1
ATOM 736 N N . ASN A 1 92 ? 10.663 -1.800 1.387 1.00 91.56 92 ASN A N 1
ATOM 737 C CA . ASN A 1 92 ? 9.932 -2.011 2.640 1.00 91.56 92 ASN A CA 1
ATOM 738 C C . ASN A 1 92 ? 8.454 -1.630 2.453 1.00 91.56 92 ASN A C 1
ATOM 740 O O . ASN A 1 92 ? 8.168 -0.651 1.770 1.00 91.56 92 ASN A O 1
ATOM 744 N N . GLN A 1 93 ? 7.521 -2.340 3.094 1.00 86.44 93 GLN A N 1
ATOM 745 C CA . GLN A 1 93 ? 6.080 -2.034 3.014 1.00 86.44 93 GLN A CA 1
ATOM 746 C C . GLN A 1 93 ? 5.751 -0.582 3.412 1.00 86.44 93 GLN A C 1
ATOM 748 O O . GLN A 1 93 ? 4.873 0.032 2.824 1.00 86.44 93 GLN A O 1
ATOM 753 N N . ASP A 1 94 ? 6.507 -0.004 4.349 1.00 85.75 94 ASP A N 1
ATOM 754 C CA . ASP A 1 94 ? 6.366 1.397 4.779 1.00 85.75 94 ASP A CA 1
ATOM 755 C C . ASP A 1 94 ? 6.840 2.433 3.721 1.00 85.75 94 ASP A C 1
ATOM 757 O O . ASP A 1 94 ? 6.765 3.634 3.969 1.00 85.75 94 ASP A O 1
ATOM 761 N N . GLN A 1 95 ? 7.392 2.002 2.577 1.00 89.62 95 GLN A N 1
ATOM 762 C CA . GLN A 1 95 ? 8.045 2.857 1.568 1.00 89.62 95 GLN A CA 1
ATOM 763 C C . GLN A 1 95 ? 7.488 2.670 0.144 1.00 89.62 95 GLN A C 1
ATOM 765 O O . GLN A 1 95 ? 8.118 3.109 -0.820 1.00 89.62 95 GLN A O 1
ATOM 770 N N . ILE A 1 96 ? 6.323 2.033 -0.013 1.00 90.75 96 ILE A N 1
ATOM 771 C CA . ILE A 1 96 ? 5.731 1.738 -1.329 1.00 90.75 96 ILE A CA 1
ATOM 772 C C . ILE A 1 96 ? 5.379 3.034 -2.073 1.00 90.75 96 ILE A C 1
ATOM 774 O O . ILE A 1 96 ? 5.900 3.255 -3.166 1.00 90.75 96 ILE A O 1
ATOM 778 N N . SER A 1 97 ? 4.607 3.934 -1.456 1.00 90.25 97 SER A N 1
ATOM 779 C CA . SER A 1 97 ? 4.293 5.267 -1.994 1.00 90.25 97 SER A CA 1
ATOM 780 C C . SER A 1 97 ? 5.543 6.030 -2.469 1.00 90.25 97 SER A C 1
ATOM 782 O O . SER A 1 97 ? 5.578 6.544 -3.586 1.00 90.25 97 SER A O 1
ATOM 784 N N . GLN A 1 98 ? 6.621 6.048 -1.671 1.00 91.81 98 GLN A N 1
ATOM 785 C CA . GLN A 1 98 ? 7.882 6.706 -2.047 1.00 91.81 98 GLN A CA 1
ATOM 786 C C . GLN A 1 98 ? 8.589 6.008 -3.218 1.00 91.81 98 GLN A C 1
ATOM 788 O O . GLN A 1 98 ? 9.182 6.673 -4.066 1.00 91.81 98 GLN A O 1
ATOM 793 N N . HIS A 1 99 ? 8.530 4.674 -3.280 1.00 94.31 99 HIS A N 1
ATOM 794 C CA . HIS A 1 99 ? 9.085 3.913 -4.394 1.00 94.31 99 HIS A CA 1
ATOM 795 C C . HIS A 1 99 ? 8.352 4.227 -5.701 1.00 94.31 99 HIS A C 1
ATOM 797 O O . HIS A 1 99 ? 9.012 4.564 -6.684 1.00 94.31 99 HIS A O 1
ATOM 803 N N . LYS A 1 100 ? 7.012 4.184 -5.688 1.00 91.62 100 LYS A N 1
ATOM 804 C CA . LYS A 1 100 ? 6.161 4.490 -6.848 1.00 91.62 100 LYS A CA 1
ATOM 805 C C . LYS A 1 100 ? 6.351 5.920 -7.345 1.00 91.62 100 LYS A C 1
ATOM 807 O O . LYS A 1 100 ? 6.532 6.155 -8.537 1.00 91.62 100 LYS A O 1
ATOM 812 N N . ALA A 1 101 ? 6.427 6.876 -6.420 1.00 91.31 101 ALA A N 1
ATOM 813 C CA . ALA A 1 101 ? 6.727 8.267 -6.737 1.00 91.31 101 ALA A CA 1
ATOM 814 C C . ALA A 1 101 ? 8.167 8.492 -7.254 1.00 91.31 101 ALA A C 1
ATOM 816 O O . ALA A 1 101 ? 8.456 9.566 -7.785 1.00 91.31 101 ALA A O 1
ATOM 817 N N . GLY A 1 102 ? 9.086 7.529 -7.133 1.00 93.88 102 GLY A N 1
ATOM 818 C CA . GLY A 1 102 ? 10.489 7.689 -7.522 1.00 93.88 102 GLY A CA 1
ATOM 819 C C . GLY A 1 102 ? 10.733 7.618 -9.037 1.00 93.88 102 GLY A C 1
ATOM 820 O O . GLY A 1 102 ? 10.197 6.746 -9.718 1.00 93.88 102 GLY A O 1
ATOM 821 N N . ARG A 1 103 ? 11.639 8.465 -9.562 1.00 93.75 103 ARG A N 1
ATOM 822 C CA . ARG A 1 103 ? 12.022 8.528 -10.999 1.00 93.75 103 ARG A CA 1
ATOM 823 C C . ARG A 1 103 ? 12.278 7.147 -11.624 1.00 93.75 103 ARG A C 1
ATOM 825 O O . ARG A 1 103 ? 11.846 6.886 -12.739 1.00 93.75 103 ARG A O 1
ATOM 832 N N . ARG A 1 104 ? 12.941 6.240 -10.893 1.00 92.38 104 ARG A N 1
ATOM 833 C CA . ARG A 1 104 ? 13.253 4.874 -11.365 1.00 92.38 104 ARG A CA 1
ATOM 834 C C . ARG A 1 104 ? 12.020 3.995 -11.586 1.00 92.38 104 ARG A C 1
ATOM 836 O O . ARG A 1 104 ? 12.065 3.165 -12.484 1.00 92.38 104 ARG A O 1
ATOM 843 N N . TYR A 1 105 ? 10.973 4.137 -10.770 1.00 93.19 105 TYR A N 1
ATOM 844 C CA . TYR A 1 105 ? 9.729 3.389 -10.961 1.00 93.19 105 TYR A CA 1
ATOM 845 C C . TYR A 1 105 ? 8.959 3.950 -12.153 1.00 93.19 105 TYR A C 1
ATOM 847 O O . TYR A 1 105 ? 8.618 3.187 -13.044 1.00 93.19 105 TYR A O 1
ATOM 855 N N . ARG A 1 106 ? 8.800 5.281 -12.234 1.00 93.19 106 ARG A N 1
ATOM 856 C CA . ARG A 1 106 ? 8.102 5.944 -13.352 1.00 93.19 106 ARG A CA 1
ATOM 857 C C . ARG A 1 106 ? 8.692 5.570 -14.720 1.00 93.19 106 ARG A C 1
ATOM 859 O O . ARG A 1 106 ? 7.950 5.133 -15.587 1.00 93.19 106 ARG A O 1
ATOM 866 N N . ILE A 1 107 ? 10.020 5.633 -14.875 1.00 93.00 107 ILE A N 1
ATOM 867 C CA . ILE A 1 107 ? 10.707 5.235 -16.122 1.00 93.00 107 ILE A CA 1
ATOM 868 C C . ILE A 1 107 ? 10.508 3.741 -16.427 1.00 93.00 107 ILE A C 1
ATOM 870 O O . ILE A 1 107 ? 10.345 3.357 -17.584 1.00 93.00 107 ILE A O 1
ATOM 874 N N . ALA A 1 108 ? 10.537 2.876 -15.408 1.00 93.44 108 ALA A N 1
ATOM 875 C CA . ALA A 1 108 ? 10.308 1.445 -15.604 1.00 93.44 108 ALA A CA 1
ATOM 876 C C . ALA A 1 108 ? 8.850 1.142 -15.992 1.00 93.44 108 ALA A C 1
ATOM 878 O O . ALA A 1 108 ? 8.631 0.267 -16.821 1.00 93.44 108 ALA A O 1
ATOM 879 N N . LEU A 1 109 ? 7.887 1.889 -15.442 1.00 93.44 109 LEU A N 1
ATOM 880 C CA . LEU A 1 109 ? 6.464 1.796 -15.764 1.00 93.44 109 LEU A CA 1
ATOM 881 C C . LEU A 1 109 ? 6.182 2.273 -17.195 1.00 93.44 109 LEU A C 1
ATOM 883 O O . LEU A 1 109 ? 5.570 1.536 -17.951 1.00 93.44 109 LEU A O 1
ATOM 887 N N . GLN A 1 110 ? 6.708 3.434 -17.606 1.00 92.81 110 GLN A N 1
ATOM 888 C CA . GLN A 1 110 ? 6.586 3.932 -18.988 1.00 92.81 110 GLN A CA 1
ATOM 889 C C . GLN A 1 110 ? 7.101 2.905 -20.009 1.00 92.81 110 GLN A C 1
ATOM 891 O O . GLN A 1 110 ? 6.411 2.569 -20.966 1.00 92.81 110 GLN A O 1
ATOM 896 N N . ARG A 1 111 ? 8.291 2.340 -19.760 1.00 92.06 111 ARG A N 1
ATOM 897 C CA . ARG A 1 111 ? 8.873 1.288 -20.610 1.00 92.06 111 ARG A CA 1
ATOM 898 C C . ARG A 1 111 ? 8.066 -0.009 -20.590 1.00 92.06 111 ARG A C 1
ATOM 900 O O . ARG A 1 111 ? 8.068 -0.722 -21.586 1.00 92.06 111 ARG A O 1
ATOM 907 N N . TYR A 1 112 ? 7.418 -0.335 -19.473 1.00 93.12 112 TYR A N 1
ATOM 908 C CA . TYR A 1 112 ? 6.521 -1.482 -19.381 1.00 93.12 112 TYR A CA 1
ATOM 909 C C . TYR A 1 112 ? 5.257 -1.264 -20.218 1.00 93.12 112 TYR A C 1
ATOM 911 O O . TYR A 1 112 ? 4.958 -2.132 -21.029 1.00 93.12 112 TYR A O 1
ATOM 919 N N . CYS A 1 113 ? 4.600 -0.102 -20.125 1.00 92.00 113 CYS A N 1
ATOM 920 C CA . CYS A 1 113 ? 3.454 0.241 -20.976 1.00 92.00 113 CYS A CA 1
ATOM 921 C C . CYS A 1 113 ? 3.815 0.154 -22.466 1.00 92.00 113 CYS A C 1
ATOM 923 O O . CYS A 1 113 ? 3.192 -0.617 -23.187 1.00 92.00 113 CYS A O 1
ATOM 925 N N . ALA A 1 114 ? 4.906 0.801 -22.893 1.00 92.88 114 ALA A N 1
ATOM 926 C CA . ALA A 1 114 ? 5.381 0.724 -24.278 1.00 92.88 114 ALA A CA 1
ATOM 927 C C . ALA A 1 114 ? 5.713 -0.718 -24.725 1.00 92.88 114 ALA A C 1
ATOM 929 O O . ALA A 1 114 ? 5.492 -1.082 -25.879 1.00 92.88 114 ALA A O 1
ATOM 930 N N . SER A 1 115 ? 6.210 -1.570 -23.816 1.00 92.38 115 SER A N 1
ATOM 931 C CA . SER A 1 115 ? 6.450 -2.996 -24.107 1.00 92.38 115 SER A CA 1
ATOM 932 C C . SER A 1 115 ? 5.143 -3.786 -24.257 1.00 92.38 115 SER A C 1
ATOM 934 O O . SER A 1 115 ? 5.054 -4.666 -25.104 1.00 92.38 115 SER A O 1
ATOM 936 N N . VAL A 1 116 ? 4.123 -3.473 -23.448 1.00 91.62 116 VAL A N 1
ATOM 937 C CA . VAL A 1 116 ? 2.785 -4.081 -23.533 1.00 91.62 116 VAL A CA 1
ATOM 938 C C . VAL A 1 116 ? 2.077 -3.660 -24.823 1.00 91.62 116 VAL A C 1
ATOM 940 O O . VAL A 1 116 ? 1.505 -4.511 -25.496 1.00 91.62 116 VAL A O 1
ATOM 943 N N . GLU A 1 117 ? 2.167 -2.384 -25.202 1.00 93.12 117 GLU A N 1
ATOM 944 C CA . GLU A 1 117 ? 1.594 -1.828 -26.437 1.00 93.12 117 GLU A CA 1
ATOM 945 C C . GLU A 1 117 ? 2.226 -2.429 -27.702 1.00 93.12 117 GLU A C 1
ATOM 947 O O . GLU A 1 117 ? 1.517 -2.776 -28.642 1.00 93.12 117 GLU A O 1
ATOM 952 N N . SER A 1 118 ? 3.550 -2.618 -27.707 1.00 91.75 118 SER A N 1
ATOM 953 C CA . SER A 1 118 ? 4.286 -3.257 -28.814 1.00 91.75 118 SER A CA 1
ATOM 954 C C . SER A 1 118 ? 4.306 -4.794 -28.760 1.00 91.75 118 SER A C 1
ATOM 956 O O . SER A 1 118 ? 4.837 -5.436 -29.664 1.00 91.75 118 SER A O 1
ATOM 958 N N . GLY A 1 119 ? 3.750 -5.408 -27.710 1.00 91.81 119 GLY A N 1
ATOM 959 C CA . GLY A 1 119 ? 3.723 -6.863 -27.519 1.00 91.81 119 GLY A CA 1
ATOM 960 C C . GLY A 1 119 ? 5.080 -7.516 -27.211 1.00 91.81 119 GLY A C 1
ATOM 961 O O . GLY A 1 119 ? 5.171 -8.746 -27.183 1.00 91.81 119 GLY A O 1
ATOM 962 N N . VAL A 1 120 ? 6.140 -6.737 -26.967 1.00 89.31 120 VAL A N 1
ATOM 963 C CA . VAL A 1 120 ? 7.492 -7.256 -26.690 1.00 89.31 120 VAL A CA 1
ATOM 964 C C . VAL A 1 120 ? 7.697 -7.570 -25.197 1.00 89.31 120 VAL A C 1
ATOM 966 O O . VAL A 1 120 ? 7.143 -6.902 -24.321 1.00 89.31 120 VAL A O 1
ATOM 969 N N . PRO A 1 121 ? 8.530 -8.566 -24.837 1.00 88.44 121 PRO A N 1
ATOM 970 C CA . PRO A 1 121 ? 8.763 -8.912 -23.438 1.00 88.44 121 PRO A CA 1
ATOM 971 C C . PRO A 1 121 ? 9.572 -7.833 -22.698 1.00 88.44 121 PRO A C 1
ATOM 973 O O . PRO A 1 121 ? 10.781 -7.661 -22.896 1.00 88.44 121 PRO A O 1
ATOM 976 N N . PHE A 1 122 ? 8.915 -7.143 -21.762 1.00 90.00 122 PHE A N 1
ATOM 977 C CA . PHE A 1 122 ? 9.541 -6.117 -20.928 1.00 90.00 122 PHE A CA 1
ATOM 978 C C . PHE A 1 122 ? 10.778 -6.642 -20.170 1.00 90.00 122 PHE A C 1
ATOM 980 O O . PHE A 1 122 ? 10.703 -7.558 -19.348 1.00 90.00 122 PHE A O 1
ATOM 987 N N . THR A 1 123 ? 11.931 -6.005 -20.399 1.00 85.56 123 THR A N 1
ATOM 988 C CA . THR A 1 123 ? 13.218 -6.388 -19.795 1.00 85.56 123 THR A CA 1
ATOM 989 C C . THR A 1 123 ? 13.779 -5.275 -18.896 1.00 85.56 123 THR A C 1
ATOM 991 O O . THR A 1 123 ? 14.297 -4.277 -19.410 1.00 85.56 123 THR A O 1
ATOM 994 N N . PRO A 1 124 ? 13.770 -5.442 -17.555 1.00 84.12 124 PRO A N 1
ATOM 995 C CA . PRO A 1 124 ? 14.262 -4.431 -16.618 1.00 84.12 124 PRO A CA 1
ATOM 996 C C . PRO A 1 124 ? 15.725 -4.017 -16.821 1.00 84.12 124 PRO A C 1
ATOM 998 O O . PRO A 1 124 ? 16.628 -4.853 -16.936 1.00 84.12 124 PRO A O 1
ATOM 1001 N N . LEU A 1 125 ? 15.974 -2.705 -16.726 1.00 74.44 125 LEU A N 1
ATOM 1002 C CA . LEU A 1 125 ? 17.294 -2.062 -16.858 1.00 74.44 125 LEU A CA 1
ATOM 1003 C C . LEU A 1 125 ? 18.405 -2.732 -16.028 1.00 74.44 125 LEU A C 1
ATOM 1005 O O . LEU A 1 125 ? 19.542 -2.849 -16.484 1.00 74.44 125 LEU A O 1
ATOM 1009 N N . ALA A 1 126 ? 18.080 -3.221 -14.827 1.00 67.25 126 ALA A N 1
ATOM 1010 C CA . ALA A 1 126 ? 19.037 -3.861 -13.922 1.00 67.25 126 ALA A CA 1
ATOM 1011 C C . ALA A 1 126 ? 19.656 -5.167 -14.469 1.00 67.25 126 ALA A C 1
ATOM 1013 O O . ALA A 1 126 ? 20.708 -5.583 -13.973 1.00 67.25 126 ALA A O 1
ATOM 1014 N N . ARG A 1 127 ? 19.041 -5.805 -15.480 1.00 61.91 127 ARG A N 1
ATOM 1015 C CA . ARG A 1 127 ? 19.621 -6.964 -16.181 1.00 61.91 127 ARG A CA 1
ATOM 1016 C C . ARG A 1 127 ? 20.610 -6.549 -17.270 1.00 61.91 127 ARG A C 1
ATOM 1018 O O . ARG A 1 127 ? 21.671 -7.161 -17.356 1.00 61.91 127 ARG A O 1
ATOM 1025 N N . ARG A 1 128 ? 20.322 -5.478 -18.024 1.00 59.88 128 ARG A N 1
ATOM 1026 C CA . ARG A 1 128 ? 21.162 -5.003 -19.145 1.00 59.88 128 ARG A CA 1
ATOM 1027 C C . ARG A 1 128 ? 22.601 -4.695 -18.699 1.00 59.88 128 ARG A C 1
ATOM 1029 O O . ARG A 1 128 ? 23.557 -5.159 -19.314 1.00 59.88 128 ARG A O 1
ATOM 1036 N N . ALA A 1 129 ? 22.765 -4.034 -17.550 1.00 59.31 129 ALA A N 1
ATOM 1037 C CA . ALA A 1 129 ? 24.081 -3.703 -16.988 1.00 59.31 129 ALA A CA 1
ATOM 1038 C C . ALA A 1 129 ? 24.936 -4.921 -16.562 1.00 59.31 129 ALA A C 1
ATOM 1040 O O . ALA A 1 129 ? 26.150 -4.793 -16.421 1.00 59.31 129 ALA A O 1
ATOM 1041 N N . ARG A 1 130 ? 24.343 -6.106 -16.345 1.00 57.19 130 ARG A N 1
ATOM 1042 C CA . ARG A 1 130 ? 25.084 -7.302 -15.893 1.00 57.19 130 ARG A CA 1
ATOM 1043 C C . ARG A 1 130 ? 25.718 -8.102 -17.035 1.00 57.19 130 ARG A C 1
ATOM 1045 O O . ARG A 1 130 ? 26.652 -8.853 -16.769 1.00 57.19 130 ARG A O 1
ATOM 1052 N N . GLY A 1 131 ? 25.246 -7.931 -18.273 1.00 56.25 131 GLY A N 1
ATOM 1053 C CA . GLY A 1 131 ? 25.793 -8.620 -19.450 1.00 56.25 131 GLY A CA 1
ATOM 1054 C C . GLY A 1 131 ? 27.140 -8.059 -19.920 1.00 56.25 131 GLY A C 1
ATOM 1055 O O . GLY A 1 131 ? 28.026 -8.815 -20.301 1.00 56.25 131 GLY A O 1
ATOM 1056 N N . ARG A 1 132 ? 27.344 -6.738 -19.813 1.00 53.97 132 ARG A N 1
ATOM 1057 C CA . ARG A 1 132 ? 28.516 -6.039 -20.384 1.00 53.97 132 ARG A CA 1
ATOM 1058 C C . ARG A 1 132 ? 29.806 -6.131 -19.538 1.00 53.97 132 ARG A C 1
ATOM 1060 O O . ARG A 1 132 ? 30.833 -5.585 -19.920 1.00 53.97 132 ARG A O 1
ATOM 1067 N N . GLY A 1 133 ? 29.779 -6.822 -18.390 1.00 52.03 133 GLY A N 1
ATOM 1068 C CA . GLY A 1 133 ? 30.846 -6.788 -17.371 1.00 52.03 133 GLY A CA 1
ATOM 1069 C C . GLY A 1 133 ? 31.761 -8.019 -17.253 1.00 52.03 133 GLY A C 1
ATOM 1070 O O . GLY A 1 133 ? 32.545 -8.081 -16.310 1.00 52.03 133 GLY A O 1
ATOM 1071 N N . ARG A 1 134 ? 31.661 -9.021 -18.139 1.00 48.22 134 ARG A N 1
ATOM 1072 C CA . ARG A 1 134 ? 32.443 -10.283 -18.059 1.00 48.22 134 ARG A CA 1
ATOM 1073 C C . ARG A 1 134 ? 33.297 -10.571 -19.307 1.00 48.22 134 ARG A C 1
ATOM 1075 O O . ARG A 1 134 ? 33.503 -11.726 -19.656 1.00 48.22 134 ARG A O 1
ATOM 1082 N N . GLY A 1 135 ? 33.795 -9.520 -19.967 1.00 48.56 135 GLY A N 1
ATOM 1083 C CA . GLY A 1 135 ? 34.470 -9.603 -21.276 1.00 48.56 135 GLY A CA 1
ATOM 1084 C C . GLY A 1 135 ? 35.920 -9.096 -21.358 1.00 48.56 135 GLY A C 1
ATOM 1085 O O . GLY A 1 135 ? 36.440 -8.964 -22.460 1.00 48.56 135 GLY A O 1
ATOM 1086 N N . ARG A 1 136 ? 36.601 -8.787 -20.242 1.00 48.00 136 ARG A N 1
ATOM 1087 C CA . ARG A 1 136 ? 38.018 -8.353 -20.251 1.00 48.00 136 ARG A CA 1
ATOM 1088 C C . ARG A 1 136 ? 38.837 -9.039 -19.155 1.00 48.00 136 ARG A C 1
ATOM 1090 O O . ARG A 1 136 ? 38.992 -8.506 -18.062 1.00 48.00 136 ARG A O 1
ATOM 1097 N N . GLY A 1 137 ? 39.377 -10.218 -19.470 1.00 47.81 137 GLY A N 1
ATOM 1098 C CA . GLY A 1 137 ? 40.324 -10.926 -18.602 1.00 47.81 137 GLY A CA 1
ATOM 1099 C C . GLY A 1 137 ? 40.280 -12.446 -18.745 1.00 47.81 137 GLY A C 1
ATOM 1100 O O . GLY A 1 137 ? 39.753 -13.122 -17.870 1.00 47.81 137 GLY A O 1
ATOM 1101 N N . GLY A 1 138 ? 40.841 -12.989 -19.829 1.00 40.50 138 GLY A N 1
ATOM 1102 C CA . GLY A 1 138 ? 40.981 -14.441 -19.987 1.00 40.50 138 GLY A CA 1
ATOM 1103 C C . GLY A 1 138 ? 41.294 -14.879 -21.414 1.00 40.50 138 GLY A C 1
ATOM 1104 O O . GLY A 1 138 ? 40.389 -15.036 -22.227 1.00 40.50 138 GLY A O 1
ATOM 1105 N N . ARG A 1 139 ? 42.573 -15.133 -21.716 1.00 45.03 139 ARG A N 1
ATOM 1106 C CA . ARG A 1 139 ? 42.951 -15.936 -22.888 1.00 45.03 139 ARG A CA 1
ATOM 1107 C C . ARG A 1 139 ? 42.583 -17.392 -22.580 1.00 45.03 139 ARG A C 1
ATOM 1109 O O . ARG A 1 139 ? 43.301 -18.048 -21.834 1.00 45.03 139 ARG A O 1
ATOM 1116 N N . GLY A 1 140 ? 41.465 -17.874 -23.118 1.00 36.16 140 GLY A N 1
ATOM 1117 C CA . GLY A 1 140 ? 40.975 -19.243 -22.937 1.00 36.16 140 GLY A CA 1
ATOM 1118 C C . GLY A 1 140 ? 40.376 -19.767 -24.239 1.00 36.16 140 GLY A C 1
ATOM 1119 O O . GLY A 1 140 ? 39.616 -19.062 -24.896 1.00 36.16 140 GLY A O 1
ATOM 1120 N N . ARG A 1 141 ? 40.777 -20.972 -24.649 1.00 43.47 141 ARG A N 1
ATOM 1121 C CA . ARG A 1 141 ? 40.465 -21.565 -25.958 1.00 43.47 141 ARG A CA 1
ATOM 1122 C C . ARG A 1 141 ? 39.341 -22.596 -25.806 1.00 43.47 141 ARG A C 1
ATOM 1124 O O . ARG A 1 141 ? 39.462 -23.492 -24.978 1.00 43.47 141 ARG A O 1
ATOM 1131 N N . GLY A 1 142 ? 38.303 -22.481 -26.635 1.00 33.88 142 GLY A N 1
ATOM 1132 C CA . GLY A 1 142 ? 37.085 -23.305 -26.610 1.00 33.88 142 GLY A CA 1
ATOM 1133 C C . GLY A 1 142 ? 35.853 -22.448 -26.277 1.00 33.88 142 GLY A C 1
ATOM 1134 O O . GLY A 1 142 ? 35.925 -21.601 -25.398 1.00 33.88 142 GLY A O 1
ATOM 1135 N N . GLY A 1 143 ? 34.711 -22.560 -26.955 1.00 35.69 143 GLY A N 1
ATOM 1136 C CA . GLY A 1 143 ? 34.282 -23.588 -27.908 1.00 35.69 143 GLY A CA 1
ATOM 1137 C C . GLY A 1 143 ? 32.930 -24.143 -27.463 1.00 35.69 143 GLY A C 1
ATOM 1138 O O . GLY A 1 143 ? 32.889 -25.000 -26.589 1.00 35.69 143 GLY A O 1
ATOM 1139 N N . GLY A 1 144 ? 31.839 -23.627 -28.034 1.00 30.97 144 GLY A N 1
ATOM 1140 C CA . GLY A 1 144 ? 30.464 -23.977 -27.658 1.00 30.97 144 GLY A CA 1
ATOM 1141 C C . GLY A 1 144 ? 29.542 -22.767 -27.787 1.00 30.97 144 GLY A C 1
ATOM 1142 O O . GLY A 1 144 ? 29.571 -21.879 -26.940 1.00 30.97 144 GLY A O 1
ATOM 1143 N N . GLY A 1 145 ? 28.784 -22.698 -28.882 1.00 36.62 145 GLY A N 1
ATOM 1144 C CA . GLY A 1 145 ? 27.896 -21.571 -29.177 1.00 36.62 145 GLY A CA 1
ATOM 1145 C C . GLY A 1 145 ? 26.477 -21.747 -28.632 1.00 36.62 145 GLY A C 1
ATOM 1146 O O . GLY A 1 145 ? 26.065 -22.848 -28.275 1.00 36.62 145 GLY A O 1
ATOM 1147 N N . VAL A 1 146 ? 25.717 -20.655 -28.655 1.00 35.72 146 VAL A N 1
ATOM 1148 C CA . VAL A 1 146 ? 24.246 -20.648 -28.690 1.00 35.72 146 VAL A CA 1
ATOM 1149 C C . VAL A 1 146 ? 23.793 -19.619 -29.729 1.00 35.72 146 VAL A C 1
ATOM 1151 O O . VAL A 1 146 ? 24.555 -18.716 -30.069 1.00 35.72 146 VAL A O 1
ATOM 1154 N N . ALA A 1 147 ? 22.601 -19.834 -30.285 1.00 34.16 147 ALA A N 1
ATOM 1155 C CA . ALA A 1 147 ? 22.134 -19.220 -31.526 1.00 34.16 147 ALA A CA 1
ATOM 1156 C C . ALA A 1 147 ? 22.135 -17.683 -31.532 1.00 34.16 147 ALA A C 1
ATOM 1158 O O . ALA A 1 147 ? 21.868 -17.040 -30.515 1.00 34.16 147 ALA A O 1
ATOM 1159 N N . ALA A 1 148 ? 22.353 -17.122 -32.724 1.00 40.22 148 ALA A N 1
ATOM 1160 C CA . ALA A 1 148 ? 22.036 -15.734 -33.009 1.00 40.22 148 ALA A CA 1
ATOM 1161 C C . ALA A 1 148 ? 20.530 -15.511 -32.809 1.00 40.22 148 ALA A C 1
ATOM 1163 O O . ALA A 1 148 ? 19.706 -16.162 -33.451 1.00 40.22 148 ALA A O 1
ATOM 1164 N N . VAL A 1 149 ? 20.194 -14.595 -31.909 1.00 40.03 149 VAL A N 1
ATOM 1165 C CA . VAL A 1 149 ? 18.923 -13.872 -31.938 1.00 40.03 149 VAL A CA 1
ATOM 1166 C C . VAL A 1 149 ? 19.211 -12.542 -32.618 1.00 40.03 149 VAL A C 1
ATOM 1168 O O . VAL A 1 149 ? 20.261 -11.957 -32.354 1.00 40.03 149 VAL A O 1
ATOM 1171 N N . GLU A 1 150 ? 18.330 -12.095 -33.513 1.00 46.03 150 GLU A N 1
ATOM 1172 C CA . GLU A 1 150 ? 18.485 -10.793 -34.164 1.00 46.03 150 GLU A CA 1
ATOM 1173 C C . GLU A 1 150 ? 18.586 -9.693 -33.104 1.00 46.03 150 GLU A C 1
ATOM 1175 O O . GLU A 1 150 ? 17.676 -9.494 -32.292 1.00 46.03 150 GLU A O 1
ATOM 1180 N N . GLU A 1 151 ? 19.719 -8.992 -33.099 1.00 42.22 151 GLU A N 1
ATOM 1181 C CA . GLU A 1 151 ? 19.874 -7.757 -32.347 1.00 42.22 151 GLU A CA 1
ATOM 1182 C C . GLU A 1 151 ? 19.071 -6.677 -33.072 1.00 42.22 151 GLU A C 1
ATOM 1184 O O . GLU A 1 151 ? 19.588 -5.968 -33.929 1.00 42.22 151 GLU A O 1
ATOM 1189 N N . VAL A 1 152 ? 17.787 -6.561 -32.723 1.00 50.31 152 VAL A N 1
ATOM 1190 C CA . VAL A 1 152 ? 17.039 -5.327 -32.971 1.00 50.31 152 VAL A CA 1
ATOM 1191 C C . VAL A 1 152 ? 17.710 -4.249 -32.127 1.00 50.31 152 VAL A C 1
ATOM 1193 O O . VAL A 1 152 ? 17.498 -4.180 -30.910 1.00 50.31 152 VAL A O 1
ATOM 1196 N N . GLU A 1 153 ? 18.569 -3.453 -32.763 1.00 49.56 153 GLU A N 1
ATOM 1197 C CA . GLU A 1 153 ? 19.058 -2.204 -32.193 1.00 49.56 153 GLU A CA 1
ATOM 1198 C C . GLU A 1 153 ? 17.836 -1.344 -31.848 1.00 49.56 153 GLU A C 1
ATOM 1200 O O . GLU A 1 153 ? 17.041 -1.034 -32.735 1.00 49.56 153 GLU A O 1
ATOM 1205 N N . PRO A 1 154 ? 17.619 -0.983 -30.570 1.00 41.03 154 PRO A N 1
ATOM 1206 C CA . PRO A 1 154 ? 16.682 0.075 -30.267 1.00 41.03 154 PRO A CA 1
ATOM 1207 C C . PRO A 1 154 ? 17.330 1.371 -30.740 1.00 41.03 154 PRO A C 1
ATOM 1209 O O . PRO A 1 154 ? 18.365 1.763 -30.202 1.00 41.03 154 PRO A O 1
ATOM 1212 N N . GLU A 1 155 ? 16.717 1.997 -31.738 1.00 38.22 155 GLU A N 1
ATOM 1213 C CA . GLU A 1 155 ? 17.070 3.327 -32.222 1.00 38.22 155 GLU A CA 1
ATOM 1214 C C . GLU A 1 155 ? 17.220 4.257 -31.008 1.00 38.22 155 GLU A C 1
ATOM 1216 O O . GLU A 1 155 ? 16.298 4.403 -30.196 1.00 38.22 155 GLU A O 1
ATOM 1221 N N . GLU A 1 156 ? 18.429 4.791 -30.806 1.00 40.03 156 GLU A N 1
ATOM 1222 C CA . GLU A 1 156 ? 18.734 5.670 -29.678 1.00 40.03 156 GLU A CA 1
ATOM 1223 C C . GLU A 1 156 ? 18.178 7.066 -29.984 1.00 40.03 156 GLU A C 1
ATOM 1225 O O . GLU A 1 156 ? 18.912 8.011 -30.259 1.00 40.03 156 GLU A O 1
ATOM 1230 N N . GLU A 1 157 ? 16.847 7.182 -29.920 1.00 43.28 157 GLU A N 1
ATOM 1231 C CA . GLU A 1 157 ? 16.140 8.448 -29.731 1.00 43.28 157 GLU A CA 1
ATOM 1232 C C . GLU A 1 157 ? 16.503 8.994 -28.339 1.00 43.28 157 GLU A C 1
ATOM 1234 O O . GLU A 1 157 ? 15.761 8.881 -27.355 1.00 43.28 157 GLU A O 1
ATOM 1239 N N . GLU A 1 158 ? 17.715 9.540 -28.232 1.00 45.06 158 GLU A N 1
ATOM 1240 C CA . GLU A 1 158 ? 18.082 10.426 -27.140 1.00 45.06 158 GLU A CA 1
ATOM 1241 C C . GLU A 1 158 ? 17.188 11.663 -27.247 1.00 45.06 158 GLU A C 1
ATOM 1243 O O . GLU A 1 158 ? 17.353 12.480 -28.151 1.00 45.06 158 GLU A O 1
ATOM 1248 N N . GLU A 1 159 ? 16.203 11.785 -26.346 1.00 44.25 159 GLU A N 1
ATOM 1249 C CA . GLU A 1 159 ? 15.397 13.004 -26.265 1.00 44.25 159 GLU A CA 1
ATOM 1250 C C . GLU A 1 159 ? 16.327 14.209 -26.115 1.00 44.25 159 GLU A C 1
ATOM 1252 O O . GLU A 1 159 ? 17.058 14.330 -25.126 1.00 44.25 159 GLU A O 1
ATOM 1257 N N . GLU A 1 160 ? 16.240 15.091 -27.109 1.00 45.44 160 GLU A N 1
ATOM 1258 C CA . GLU A 1 160 ? 16.927 16.369 -27.241 1.00 45.44 160 GLU A CA 1
ATOM 1259 C C . GLU A 1 160 ? 16.555 17.298 -26.072 1.00 45.44 160 GLU A C 1
ATOM 1261 O O . GLU A 1 160 ? 15.739 18.218 -26.172 1.00 45.44 160 GLU A O 1
ATOM 1266 N N . LEU A 1 161 ? 17.165 17.046 -24.913 1.00 43.62 161 LEU A N 1
ATOM 1267 C CA . LEU A 1 161 ? 17.196 17.964 -23.785 1.00 43.62 161 LEU A CA 1
ATOM 1268 C C . LEU A 1 161 ? 18.086 19.147 -24.167 1.00 43.62 161 LEU A C 1
ATOM 1270 O O . LEU A 1 161 ? 19.248 19.188 -23.774 1.00 43.62 161 LEU A O 1
ATOM 1274 N N . LYS A 1 162 ? 17.504 20.076 -24.940 1.00 41.00 162 LYS A N 1
ATOM 1275 C CA . LYS A 1 162 ? 18.042 21.384 -25.340 1.00 41.00 162 LYS A CA 1
ATOM 1276 C C . LYS A 1 162 ? 19.256 21.815 -24.518 1.00 41.00 162 LYS A C 1
ATOM 1278 O O . LYS A 1 162 ? 19.117 22.296 -23.391 1.00 41.00 162 LYS A O 1
ATOM 1283 N N . GLU A 1 163 ? 20.429 21.729 -25.135 1.00 46.16 163 GLU A N 1
ATOM 1284 C CA . GLU A 1 163 ? 21.687 22.278 -24.622 1.00 46.16 163 GLU A CA 1
ATOM 1285 C C . GLU A 1 163 ? 21.728 23.810 -24.804 1.00 46.16 163 GLU A C 1
ATOM 1287 O O . GLU A 1 163 ? 22.670 24.387 -25.343 1.00 46.16 163 GLU A O 1
ATOM 1292 N N . GLU A 1 164 ? 20.680 24.498 -24.349 1.00 54.62 164 GLU A N 1
ATOM 1293 C CA . GLU A 1 164 ? 20.561 25.958 -24.364 1.00 54.62 164 GLU A CA 1
ATOM 1294 C C . GLU A 1 164 ? 21.094 26.548 -23.050 1.00 54.62 164 GLU A C 1
ATOM 1296 O O . GLU A 1 164 ? 20.337 27.113 -22.273 1.00 54.62 164 GLU A O 1
ATOM 1301 N N . GLU A 1 165 ? 22.393 26.342 -22.797 1.00 50.00 165 GLU A N 1
ATOM 1302 C CA . GLU A 1 165 ? 23.334 27.267 -22.125 1.00 50.00 165 GLU A CA 1
ATOM 1303 C C . GLU A 1 165 ? 24.690 26.571 -21.879 1.00 50.00 165 GLU A C 1
ATOM 1305 O O . GLU A 1 165 ? 25.148 26.390 -20.751 1.00 50.00 165 GLU A O 1
ATOM 1310 N N . LEU A 1 166 ? 25.402 26.240 -22.963 1.00 50.69 166 LEU A N 1
ATOM 1311 C CA . LEU A 1 166 ? 26.862 26.092 -22.915 1.00 50.69 166 LEU A CA 1
ATOM 1312 C C . LEU A 1 166 ? 27.518 27.482 -22.807 1.00 5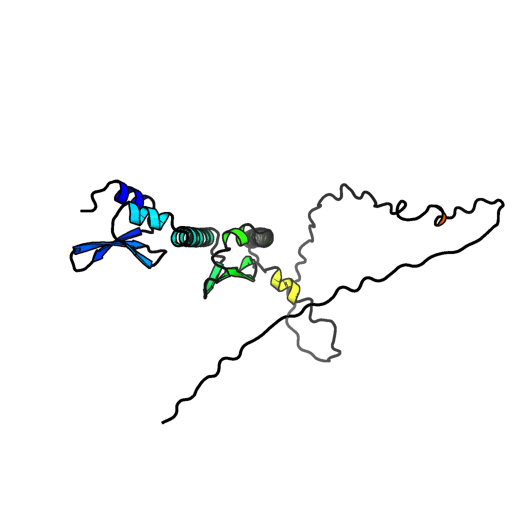0.69 166 LEU A C 1
ATOM 1314 O O . LEU A 1 166 ? 28.245 27.920 -23.700 1.00 50.69 166 LEU A O 1
ATOM 1318 N N . GLN A 1 167 ? 27.260 28.191 -21.702 1.00 48.50 167 GLN A N 1
ATOM 1319 C CA . GLN A 1 167 ? 28.156 29.260 -21.272 1.00 48.50 167 GLN A CA 1
ATOM 1320 C C . GLN A 1 167 ? 29.478 28.594 -20.890 1.00 48.50 167 GLN A C 1
ATOM 1322 O O . GLN A 1 167 ? 29.557 27.863 -19.906 1.00 48.50 167 GLN A O 1
ATOM 1327 N N . ALA A 1 168 ? 30.502 28.791 -21.717 1.00 49.88 168 ALA A N 1
ATOM 1328 C CA . ALA A 1 168 ? 31.830 28.280 -21.429 1.00 49.88 168 ALA A CA 1
ATOM 1329 C C . ALA A 1 168 ? 32.368 28.955 -20.158 1.00 49.88 168 ALA A C 1
ATOM 1331 O O . ALA A 1 168 ? 32.601 30.166 -20.165 1.00 49.88 168 ALA A O 1
ATOM 1332 N N . ASP A 1 169 ? 32.590 28.168 -19.100 1.00 54.38 169 ASP A N 1
ATOM 1333 C CA . ASP A 1 169 ? 33.367 28.581 -17.928 1.00 54.38 169 ASP A CA 1
ATOM 1334 C C . ASP A 1 169 ? 34.777 28.978 -18.395 1.00 54.38 169 ASP A C 1
ATOM 1336 O O . ASP A 1 169 ? 35.653 28.145 -18.638 1.00 54.38 169 ASP A O 1
ATOM 1340 N N . SER A 1 170 ? 34.982 30.280 -18.587 1.00 64.56 170 SER A N 1
ATOM 1341 C CA . SER A 1 170 ? 36.282 30.849 -18.919 1.00 64.56 170 SER A CA 1
ATOM 1342 C C . SER A 1 170 ? 37.055 31.063 -17.622 1.00 64.56 170 SER A C 1
ATOM 1344 O O . SER A 1 170 ? 36.978 32.135 -17.023 1.00 64.56 170 SER A O 1
ATOM 1346 N N . ASP A 1 171 ? 37.846 30.060 -17.223 1.00 68.81 171 ASP A N 1
ATOM 1347 C CA . ASP A 1 171 ? 38.750 30.051 -16.049 1.00 68.81 171 ASP A CA 1
ATOM 1348 C C . ASP A 1 171 ? 39.852 31.150 -16.066 1.00 68.81 171 ASP A C 1
ATOM 1350 O O . ASP A 1 171 ? 40.820 31.113 -15.306 1.00 68.81 171 ASP A O 1
ATOM 1354 N N . SER A 1 172 ? 39.721 32.173 -16.913 1.00 60.97 172 SER A N 1
ATOM 1355 C CA . SER A 1 172 ? 40.611 33.333 -17.027 1.00 60.97 172 SER A CA 1
ATOM 1356 C C . SER A 1 172 ? 40.663 34.235 -15.783 1.00 60.97 172 SER A C 1
ATOM 1358 O O . SER A 1 172 ? 41.562 35.062 -15.702 1.00 60.97 172 SER A O 1
ATOM 1360 N N . ASP A 1 173 ? 39.741 34.087 -14.824 1.00 72.12 173 ASP A N 1
ATOM 1361 C CA . ASP A 1 173 ? 39.766 34.787 -13.520 1.00 72.12 173 ASP A CA 1
ATOM 1362 C C . ASP A 1 173 ? 40.540 34.000 -12.435 1.00 72.12 173 ASP A C 1
ATOM 1364 O O . ASP A 1 173 ? 40.976 34.548 -11.425 1.00 72.12 173 ASP A O 1
ATOM 1368 N N . LEU A 1 174 ? 40.772 32.698 -12.651 1.00 77.50 174 LEU A N 1
ATOM 1369 C CA . LEU A 1 174 ? 41.525 31.828 -11.734 1.00 77.50 174 LEU A CA 1
ATOM 1370 C C . LEU A 1 174 ? 43.045 31.901 -11.929 1.00 77.50 174 LEU A C 1
ATOM 1372 O O . LEU A 1 174 ? 43.800 31.379 -11.103 1.00 77.50 174 LEU A O 1
ATOM 1376 N N . TYR A 1 175 ? 43.499 32.547 -13.003 1.00 78.06 175 TYR A N 1
ATOM 1377 C CA . TYR A 1 175 ? 44.905 32.655 -13.367 1.00 78.06 175 TYR A CA 1
ATOM 1378 C C . TYR A 1 175 ? 45.330 34.122 -13.494 1.00 78.06 175 TYR A C 1
ATOM 1380 O O . TYR A 1 175 ? 44.721 34.855 -14.271 1.00 78.06 175 TYR A O 1
ATOM 1388 N N . PRO A 1 176 ? 46.395 34.553 -12.787 1.00 72.06 176 PRO A N 1
ATOM 1389 C CA . PRO A 1 176 ? 46.952 35.891 -12.953 1.00 72.06 176 PRO A CA 1
ATOM 1390 C C . PRO A 1 176 ? 47.300 36.153 -14.431 1.00 72.06 176 PRO A C 1
ATOM 1392 O O . PRO A 1 176 ? 47.873 35.263 -15.075 1.00 72.06 176 PRO A O 1
ATOM 1395 N N . PRO A 1 177 ? 46.962 37.328 -14.996 1.00 65.88 177 PRO A N 1
ATOM 1396 C CA . PRO A 1 177 ? 47.081 37.594 -16.434 1.00 65.88 177 PRO A CA 1
ATOM 1397 C C . PRO A 1 177 ? 48.515 37.447 -16.970 1.00 65.88 177 PRO A C 1
ATOM 1399 O O . PRO A 1 177 ? 48.711 37.229 -18.165 1.00 65.88 177 PRO A O 1
ATOM 1402 N N . GLU A 1 178 ? 49.519 37.487 -16.093 1.00 64.00 178 GLU A N 1
ATOM 1403 C CA . GLU A 1 178 ? 50.934 37.294 -16.402 1.00 64.00 178 GLU A CA 1
ATOM 1404 C C . GLU A 1 178 ? 51.261 35.889 -16.945 1.00 64.00 178 GLU A C 1
ATOM 1406 O O . GLU A 1 178 ? 52.270 35.732 -17.635 1.00 64.00 178 GLU A O 1
ATOM 1411 N N . VAL A 1 179 ? 50.433 34.859 -16.692 1.00 66.00 179 VAL A N 1
ATOM 1412 C CA . VAL A 1 179 ? 50.677 33.511 -17.257 1.00 66.00 179 VAL A CA 1
ATOM 1413 C C . VAL A 1 179 ? 50.360 33.434 -18.752 1.00 66.00 179 VAL A C 1
ATOM 1415 O O . VAL A 1 179 ? 50.966 32.639 -19.471 1.00 66.00 179 VAL A O 1
ATOM 1418 N N . PHE A 1 180 ? 49.460 34.288 -19.246 1.00 67.88 180 PHE A N 1
ATOM 1419 C CA . PHE A 1 180 ? 49.090 34.379 -20.660 1.00 67.88 180 PHE A CA 1
ATOM 1420 C C . PHE A 1 180 ? 49.972 35.400 -21.385 1.00 67.88 180 PHE A C 1
ATOM 1422 O O . PHE A 1 180 ? 49.484 36.313 -22.048 1.00 67.88 180 PHE A O 1
ATOM 1429 N N . GLY A 1 181 ? 51.291 35.244 -21.239 1.00 57.78 181 GLY A N 1
ATOM 1430 C CA . GLY A 1 181 ? 52.302 36.180 -21.727 1.00 57.78 181 GLY A CA 1
ATOM 1431 C C . GLY A 1 181 ? 52.232 36.446 -23.233 1.00 57.78 181 GLY A C 1
ATOM 1432 O O . GLY A 1 181 ? 52.901 35.783 -24.033 1.00 57.78 181 GLY A O 1
ATOM 1433 N N . VAL A 1 182 ? 51.476 37.475 -23.621 1.00 52.00 182 VAL A N 1
ATOM 1434 C CA . VAL A 1 182 ? 51.515 38.067 -24.959 1.00 52.00 182 VAL A CA 1
ATOM 1435 C C . VAL A 1 182 ? 52.908 38.656 -25.155 1.00 52.00 182 VAL A C 1
ATOM 1437 O O . VAL A 1 182 ? 53.301 39.611 -24.489 1.00 52.00 182 VAL A O 1
ATOM 1440 N N . ARG A 1 183 ? 53.684 38.076 -26.075 1.00 51.78 183 ARG A N 1
ATOM 1441 C CA . ARG A 1 183 ? 55.044 38.535 -26.390 1.00 51.78 183 ARG A CA 1
ATOM 1442 C C . ARG A 1 183 ? 54.992 39.825 -27.217 1.00 51.78 183 ARG A C 1
ATOM 1444 O O . ARG A 1 183 ? 55.210 39.793 -28.425 1.00 51.78 183 ARG A O 1
ATOM 1451 N N . SER A 1 184 ? 54.727 40.953 -26.565 1.00 43.47 184 SER A N 1
ATOM 1452 C CA . SER A 1 184 ? 54.970 42.296 -27.102 1.00 43.47 184 SER A CA 1
ATOM 1453 C C . SER A 1 184 ? 56.253 42.868 -26.499 1.00 43.47 184 SER A C 1
ATOM 1455 O O . SER A 1 184 ? 56.365 43.037 -25.288 1.00 43.47 184 SER A O 1
ATOM 1457 N N . SER A 1 185 ? 57.239 43.127 -27.352 1.00 44.75 185 SER A N 1
ATOM 1458 C CA . SER A 1 185 ? 58.598 43.508 -26.966 1.00 44.75 185 SER A CA 1
ATOM 1459 C C . SER A 1 185 ? 58.690 44.897 -26.324 1.00 44.75 185 SER A C 1
ATOM 1461 O O . SER A 1 185 ? 58.492 45.875 -27.036 1.00 44.75 185 SER A O 1
ATOM 1463 N N . SER A 1 186 ? 59.136 44.988 -25.063 1.00 33.84 186 SER A N 1
ATOM 1464 C CA . SER A 1 186 ? 60.212 45.915 -24.639 1.00 33.84 186 SER A CA 1
ATOM 1465 C C . SER A 1 186 ? 60.477 45.898 -23.125 1.00 33.84 186 SER A C 1
ATOM 1467 O O . SER A 1 186 ? 59.536 46.029 -22.357 1.00 33.84 186 SER A O 1
ATOM 1469 N N . ALA A 1 187 ? 61.769 45.875 -22.769 1.00 34.75 187 ALA A N 1
ATOM 1470 C CA . ALA A 1 187 ? 62.409 46.437 -21.566 1.00 34.75 187 ALA A CA 1
ATOM 1471 C C . ALA A 1 187 ? 61.917 46.050 -20.148 1.00 34.75 187 ALA A C 1
ATOM 1473 O O . ALA A 1 187 ? 60.787 46.328 -19.768 1.00 34.75 187 ALA A O 1
ATOM 1474 N N . GLY A 1 188 ? 62.864 45.598 -19.312 1.00 33.84 188 GLY A N 1
ATOM 1475 C CA . GLY A 1 188 ? 62.777 45.724 -17.850 1.00 33.84 188 GLY A CA 1
ATOM 1476 C C . GLY A 1 188 ? 62.977 44.427 -17.068 1.00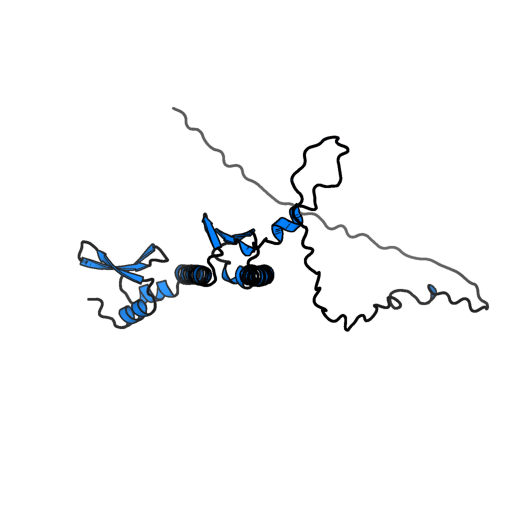 33.84 188 GLY A C 1
ATOM 1477 O O . GLY A 1 188 ? 62.019 43.718 -16.783 1.00 33.84 188 GLY A O 1
ATOM 1478 N N . GLU A 1 189 ? 64.220 44.166 -16.660 1.00 34.91 189 GLU A N 1
ATOM 1479 C CA . GLU A 1 189 ? 64.519 43.454 -15.403 1.00 34.91 189 GLU A CA 1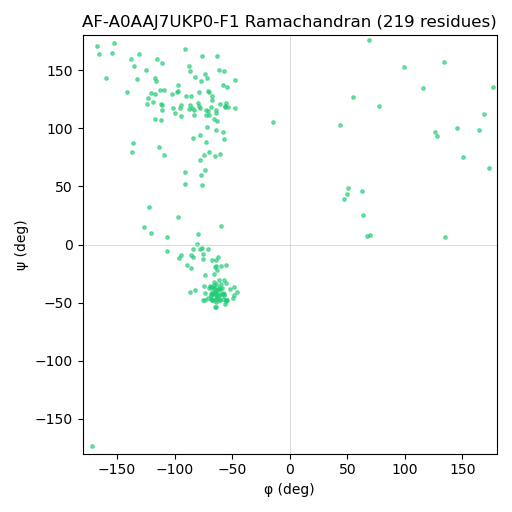
ATOM 1480 C C . GLU A 1 189 ? 63.984 44.332 -14.225 1.00 34.91 189 GLU A C 1
ATOM 1482 O O . GLU A 1 189 ? 63.642 45.494 -14.440 1.00 34.91 189 GLU A O 1
ATOM 1487 N N . GLU A 1 190 ? 63.769 43.887 -12.982 1.00 35.56 190 GLU A N 1
ATOM 1488 C CA . GLU A 1 190 ? 64.663 43.123 -12.098 1.00 35.56 190 GLU A CA 1
ATOM 1489 C C . GLU A 1 190 ? 63.876 42.247 -11.086 1.00 35.56 190 GLU A C 1
ATOM 1491 O O . GLU A 1 190 ? 62.648 42.300 -11.000 1.00 35.56 190 GLU A O 1
ATOM 1496 N N . VAL A 1 191 ? 64.586 41.407 -10.323 1.00 42.31 191 VAL A N 1
ATOM 1497 C CA . VAL A 1 191 ? 64.037 40.386 -9.400 1.00 42.31 191 VAL A CA 1
ATOM 1498 C C . VAL A 1 191 ? 64.381 40.670 -7.931 1.00 42.31 191 VAL A C 1
ATOM 1500 O O . VAL A 1 191 ? 65.367 41.348 -7.685 1.00 42.31 191 VAL A O 1
ATOM 1503 N N . GLU A 1 192 ? 63.610 40.076 -6.997 1.00 36.16 192 GLU A N 1
ATOM 1504 C CA . GLU A 1 192 ? 63.883 39.750 -5.563 1.00 36.16 192 GLU A CA 1
ATOM 1505 C C . GLU A 1 192 ? 62.728 40.150 -4.605 1.00 36.16 192 GLU A C 1
ATOM 1507 O O . GLU A 1 192 ? 61.967 41.058 -4.910 1.00 36.16 192 GLU A O 1
ATOM 1512 N N . SER A 1 193 ? 62.537 39.582 -3.399 1.00 34.97 193 SER A N 1
ATOM 1513 C CA . SER A 1 193 ? 62.746 38.215 -2.864 1.00 34.97 193 SER A CA 1
ATOM 1514 C C . SER A 1 193 ? 62.037 38.074 -1.477 1.00 34.97 193 SER A C 1
ATOM 1516 O O . SER A 1 193 ? 61.598 39.062 -0.900 1.00 34.97 193 SER A O 1
ATOM 1518 N N . HIS A 1 194 ? 61.960 36.847 -0.923 1.00 34.88 194 HIS A N 1
ATOM 1519 C CA . HIS A 1 194 ? 61.704 36.483 0.502 1.00 34.88 194 HIS A CA 1
ATOM 1520 C C . HIS A 1 194 ? 60.298 36.503 1.183 1.00 34.88 194 HIS A C 1
ATOM 1522 O O . HIS A 1 194 ? 59.766 37.539 1.560 1.00 34.88 194 HIS A O 1
ATOM 1528 N N . GLY A 1 195 ? 59.881 35.304 1.649 1.00 33.22 195 GLY A N 1
ATOM 1529 C CA . GLY A 1 195 ? 59.276 35.074 2.989 1.00 33.22 195 GLY A CA 1
ATOM 1530 C C . GLY A 1 195 ? 57.737 34.963 3.112 1.00 33.22 195 GLY A C 1
ATOM 1531 O O . GLY A 1 195 ? 57.022 35.546 2.317 1.00 33.22 195 GLY A O 1
ATOM 1532 N N . GLN A 1 196 ? 57.117 34.261 4.084 1.00 42.66 196 GLN A N 1
ATOM 1533 C CA . GLN A 1 196 ? 57.566 33.297 5.116 1.00 42.66 196 GLN A CA 1
ATOM 1534 C C . GLN A 1 196 ? 56.415 32.325 5.535 1.00 42.66 196 GLN A C 1
ATOM 1536 O O . GLN A 1 196 ? 55.239 32.550 5.277 1.00 42.66 196 GLN A O 1
ATOM 1541 N N . ARG A 1 197 ? 56.796 31.230 6.211 1.00 40.59 197 ARG A N 1
ATOM 1542 C CA . ARG A 1 197 ? 56.037 30.047 6.702 1.00 40.59 197 ARG A CA 1
ATOM 1543 C C . ARG A 1 197 ? 54.706 30.253 7.471 1.00 40.59 197 ARG A C 1
ATOM 1545 O O . ARG A 1 197 ? 54.688 30.956 8.474 1.00 40.59 197 ARG A O 1
ATOM 1552 N N . ALA A 1 198 ? 53.736 29.361 7.199 1.00 37.62 198 ALA A N 1
ATOM 1553 C CA . ALA A 1 198 ? 52.943 28.547 8.161 1.00 37.62 198 ALA A CA 1
ATOM 1554 C C . ALA A 1 198 ? 52.195 27.411 7.395 1.00 37.62 198 ALA A C 1
ATOM 1556 O O . ALA A 1 198 ? 52.105 27.485 6.176 1.00 37.62 198 ALA A O 1
ATOM 1557 N N . GLY A 1 199 ? 51.642 26.321 7.962 1.00 36.47 199 GLY A N 1
ATOM 1558 C CA . GLY A 1 199 ? 51.745 25.709 9.303 1.00 36.47 199 GLY A CA 1
ATOM 1559 C C . GLY A 1 199 ? 50.664 24.606 9.526 1.00 36.47 199 GLY A C 1
ATOM 1560 O O . GLY A 1 199 ? 49.486 24.949 9.579 1.00 36.47 199 GLY A O 1
ATOM 1561 N N . PRO A 1 200 ? 50.981 23.289 9.647 1.00 43.47 200 PRO A N 1
ATOM 1562 C CA . PRO A 1 200 ? 49.962 22.225 9.549 1.00 43.47 200 PRO A CA 1
ATOM 1563 C C . PRO A 1 200 ? 49.243 21.886 10.871 1.00 43.47 200 PRO A C 1
ATOM 1565 O O . PRO A 1 200 ? 49.849 21.401 11.831 1.00 43.47 200 PRO A O 1
ATOM 1568 N N . VAL A 1 201 ? 47.914 22.042 10.891 1.00 50.50 201 VAL A N 1
ATOM 1569 C CA . VAL A 1 201 ? 47.063 21.771 12.066 1.00 50.50 201 VAL A CA 1
ATOM 1570 C C . VAL A 1 201 ? 46.682 20.285 12.160 1.00 50.50 201 VAL A C 1
ATOM 1572 O O . VAL A 1 201 ? 45.997 19.737 11.295 1.00 50.50 201 VAL A O 1
ATOM 1575 N N . LYS A 1 202 ? 47.096 19.604 13.236 1.00 45.56 202 LYS A N 1
ATOM 1576 C CA . LYS A 1 202 ? 46.824 18.170 13.453 1.00 45.56 202 LYS A CA 1
ATOM 1577 C C . LYS A 1 202 ? 45.430 17.956 14.062 1.00 45.56 202 LYS A C 1
ATOM 1579 O O . LYS A 1 202 ? 45.222 18.254 15.235 1.00 45.56 202 LYS A O 1
ATOM 1584 N N . ARG A 1 203 ? 44.487 17.365 13.315 1.00 50.81 203 ARG A N 1
ATOM 1585 C CA . ARG A 1 203 ? 43.188 16.924 13.870 1.00 50.81 203 ARG A CA 1
ATOM 1586 C C . ARG A 1 203 ? 43.343 15.609 14.639 1.00 50.81 203 ARG A C 1
ATOM 1588 O O . ARG A 1 203 ? 43.704 14.580 14.067 1.00 50.81 203 ARG A O 1
ATOM 1595 N N . SER A 1 204 ? 43.062 15.647 15.938 1.00 46.88 204 SER A N 1
ATOM 1596 C CA . SER A 1 204 ? 43.121 14.494 16.839 1.00 46.88 204 SER A CA 1
ATOM 1597 C C . SER A 1 204 ? 41.948 13.525 16.624 1.00 46.88 204 SER A C 1
ATOM 1599 O O . SER A 1 204 ? 40.833 13.909 16.274 1.00 46.88 204 SER A O 1
ATOM 1601 N N . LYS A 1 205 ? 42.215 12.228 16.814 1.00 46.06 205 LYS A N 1
ATOM 1602 C CA . LYS A 1 205 ? 41.306 11.121 16.485 1.00 46.06 205 LYS A CA 1
ATOM 1603 C C . LYS A 1 205 ? 40.839 10.421 17.761 1.00 46.06 205 LYS A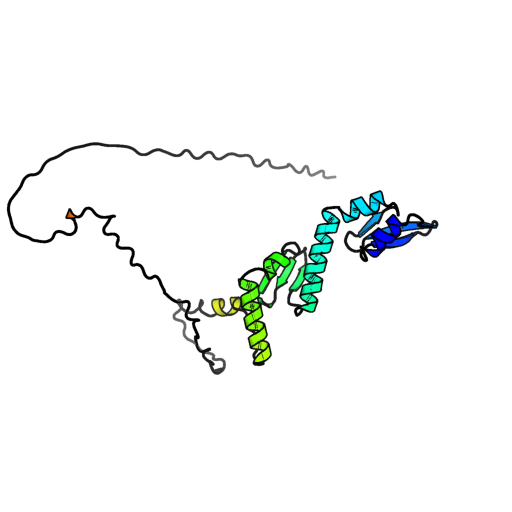 C 1
ATOM 1605 O O . LYS A 1 205 ? 41.407 9.402 18.148 1.00 46.06 205 LYS A O 1
ATOM 1610 N N . GLN A 1 206 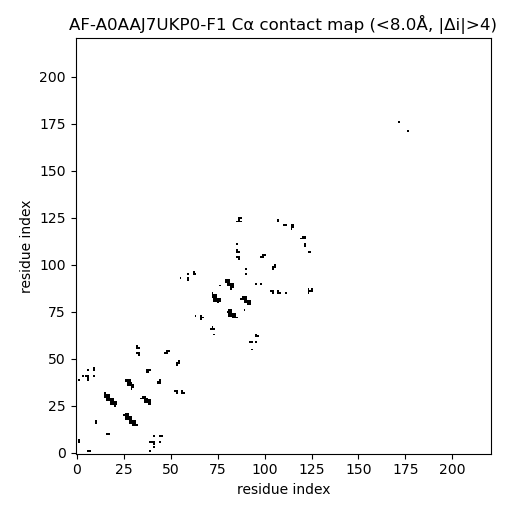? 39.808 10.953 18.418 1.00 46.16 206 GLN A N 1
ATOM 1611 C CA . GLN A 1 206 ? 39.180 10.260 19.548 1.00 46.16 206 GLN A CA 1
ATOM 1612 C C . GLN A 1 206 ? 38.461 8.989 19.066 1.00 46.16 206 GLN A C 1
ATOM 1614 O O . GLN A 1 206 ? 37.591 9.031 18.197 1.00 46.16 206 GLN A O 1
ATOM 1619 N N . ARG A 1 207 ? 38.827 7.843 19.650 1.00 43.59 207 ARG A N 1
ATOM 1620 C CA . ARG A 1 207 ? 38.087 6.578 19.552 1.00 43.59 207 ARG A CA 1
ATOM 1621 C C . ARG A 1 207 ? 37.767 6.101 20.965 1.00 43.59 207 ARG A C 1
ATOM 1623 O O . ARG A 1 207 ? 38.679 5.835 21.738 1.00 43.59 207 ARG A O 1
ATOM 1630 N N . GLY A 1 208 ? 36.485 5.933 21.261 1.00 36.44 208 GLY A N 1
ATOM 1631 C CA . GLY A 1 208 ? 35.967 5.286 22.466 1.00 36.44 208 GLY A CA 1
ATOM 1632 C C . GLY A 1 208 ? 34.519 4.844 22.207 1.00 36.44 208 GLY A C 1
ATOM 1633 O O . GLY A 1 208 ? 33.817 5.512 21.459 1.00 36.44 208 GLY A O 1
ATOM 1634 N N . GLY A 1 209 ? 34.040 3.709 22.717 1.00 38.44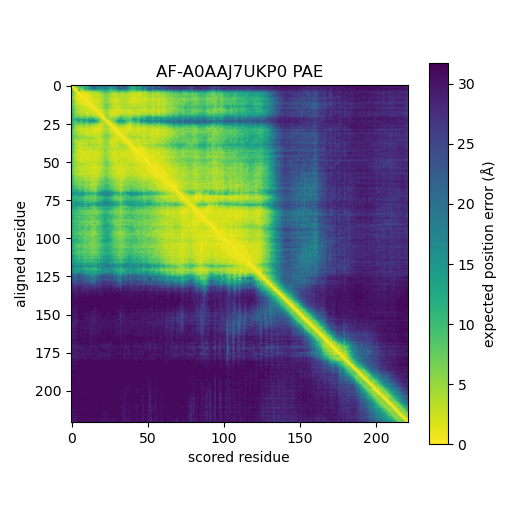 209 GLY A N 1
ATOM 1635 C CA . GLY A 1 209 ? 34.752 2.701 23.504 1.00 38.44 209 GLY A CA 1
ATOM 1636 C C . GLY A 1 209 ? 33.917 1.434 23.747 1.00 38.44 209 GLY A C 1
ATOM 1637 O O . GLY A 1 209 ? 32.833 1.279 23.196 1.00 38.44 209 GLY A O 1
ATOM 1638 N N . ALA A 1 210 ? 34.473 0.541 24.571 1.00 45.22 210 ALA A N 1
ATOM 1639 C CA . ALA A 1 210 ? 33.827 -0.547 25.320 1.00 45.22 210 ALA A CA 1
ATOM 1640 C C . ALA A 1 210 ? 32.757 -1.430 24.624 1.00 45.22 210 ALA A C 1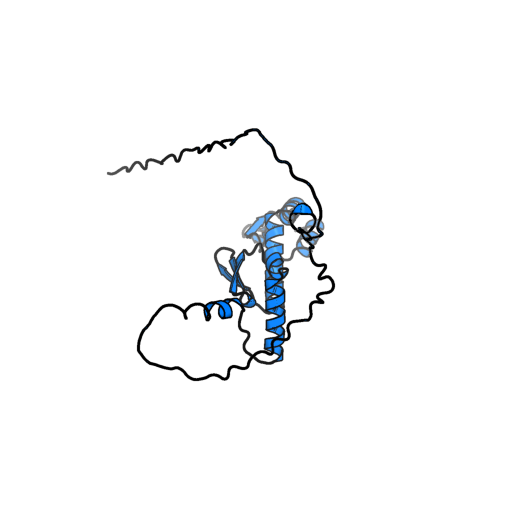
ATOM 1642 O O . ALA A 1 210 ? 31.567 -1.126 24.605 1.00 45.22 210 ALA A O 1
ATOM 1643 N N . ARG A 1 211 ? 33.160 -2.652 24.241 1.00 52.69 211 ARG A N 1
ATOM 1644 C CA . ARG A 1 211 ? 32.256 -3.817 24.186 1.00 52.69 211 ARG A CA 1
ATOM 1645 C C . ARG A 1 211 ? 32.395 -4.605 25.489 1.00 52.69 211 ARG A C 1
ATOM 1647 O O . ARG A 1 211 ? 33.469 -5.137 25.745 1.00 52.69 211 ARG A O 1
ATOM 1654 N N . GLN A 1 212 ? 31.332 -4.717 26.286 1.00 54.00 212 GLN A N 1
ATOM 1655 C CA . GLN A 1 212 ? 31.317 -5.615 27.449 1.00 54.00 212 GLN A CA 1
ATOM 1656 C C . GLN A 1 212 ? 30.792 -7.000 27.047 1.00 54.00 212 GLN A C 1
ATOM 1658 O O . GLN A 1 212 ? 29.724 -7.121 26.445 1.00 54.00 212 GLN A O 1
ATOM 1663 N N . ALA A 1 213 ? 31.548 -8.050 27.373 1.00 53.19 213 ALA A N 1
ATOM 1664 C CA . ALA A 1 213 ? 31.170 -9.432 27.101 1.00 53.19 213 ALA A CA 1
ATOM 1665 C C . ALA A 1 213 ? 30.295 -9.994 28.233 1.00 53.19 213 ALA A C 1
ATOM 1667 O O . ALA A 1 213 ? 30.670 -9.953 29.404 1.00 53.19 213 ALA A O 1
ATOM 1668 N N . ARG A 1 214 ? 29.133 -10.561 27.887 1.00 58.06 214 ARG A N 1
ATOM 1669 C CA . ARG A 1 214 ? 28.269 -11.269 28.842 1.00 58.06 214 ARG A CA 1
ATOM 1670 C C . ARG A 1 214 ? 28.812 -12.671 29.115 1.00 58.06 214 ARG A C 1
ATOM 1672 O O . ARG A 1 214 ? 28.848 -13.502 28.211 1.00 58.06 214 ARG A O 1
ATOM 1679 N N . GLN A 1 215 ? 29.154 -12.949 30.369 1.00 55.84 215 GLN A N 1
ATOM 1680 C CA . GLN A 1 215 ? 29.462 -14.301 30.832 1.00 55.84 215 GLN A CA 1
ATOM 1681 C C . GLN A 1 215 ? 28.193 -15.169 30.808 1.00 55.84 215 GLN A C 1
ATOM 1683 O O . GLN A 1 215 ? 27.174 -14.803 31.397 1.00 55.84 215 GLN A O 1
ATOM 1688 N N . LYS A 1 216 ? 28.254 -16.339 30.163 1.00 58.09 216 LYS A N 1
ATOM 1689 C CA . LYS A 1 216 ? 27.263 -17.409 30.341 1.00 58.09 216 LYS A CA 1
ATOM 1690 C C . LYS A 1 216 ? 27.785 -18.372 31.403 1.00 58.09 216 LYS A C 1
ATOM 1692 O O . LYS A 1 216 ? 28.730 -19.109 31.140 1.00 58.09 216 LYS A O 1
ATOM 1697 N N . LYS A 1 217 ? 27.159 -18.396 32.583 1.00 57.81 217 LYS A N 1
ATOM 1698 C CA . LYS A 1 217 ? 27.347 -19.503 33.529 1.00 57.81 217 LYS A CA 1
ATOM 1699 C C . LYS A 1 217 ? 26.621 -20.727 32.974 1.00 57.81 217 LYS A C 1
ATOM 1701 O O . LYS A 1 217 ? 25.394 -20.735 32.928 1.00 57.81 217 LYS A O 1
ATOM 1706 N N . HIS A 1 218 ? 27.370 -21.743 32.556 1.00 48.69 218 HIS A N 1
ATOM 1707 C CA . HIS A 1 218 ? 26.822 -23.093 32.470 1.00 48.69 218 HIS A CA 1
ATOM 1708 C C . HIS A 1 218 ? 26.596 -23.595 33.899 1.00 48.69 218 HIS A C 1
ATOM 1710 O O . HIS A 1 218 ? 27.489 -23.477 34.737 1.00 48.69 218 HIS A O 1
ATOM 1716 N N . LYS A 1 219 ? 25.408 -24.138 34.174 1.00 61.66 219 LYS A N 1
ATOM 1717 C CA . LYS A 1 219 ? 25.170 -24.979 35.346 1.00 61.66 219 LYS A CA 1
ATOM 1718 C C . LYS A 1 219 ? 24.914 -26.390 34.835 1.00 61.66 219 LYS A C 1
ATOM 1720 O O . LYS A 1 219 ? 24.038 -26.589 33.998 1.00 61.66 219 LYS A O 1
ATOM 1725 N N . SER A 1 220 ? 25.743 -27.316 35.285 1.00 56.62 220 SER A N 1
ATOM 1726 C CA . SER A 1 220 ? 25.734 -28.730 34.931 1.00 56.62 220 SER A CA 1
ATOM 1727 C C . SER A 1 220 ? 25.425 -29.552 36.172 1.00 56.62 220 SER A C 1
ATOM 1729 O O . SER A 1 220 ? 26.022 -29.257 37.209 1.00 56.62 220 SER A O 1
ATOM 1731 N N . LEU A 1 221 ? 24.618 -30.601 35.976 1.00 48.12 221 LEU A N 1
ATOM 1732 C CA . LEU A 1 221 ? 24.227 -31.624 36.955 1.00 48.12 221 LEU A CA 1
ATOM 1733 C C . LEU A 1 221 ? 23.280 -31.107 38.059 1.00 48.12 221 LEU A C 1
ATOM 1735 O O . LEU A 1 221 ? 23.641 -30.164 38.799 1.00 48.12 221 LEU A O 1
#

Sequence (221 aa):
MTESKEVQDILAQNPELQVVTGEGGRVRVLCSLTSHEMPPRAEELSRHVRSRSFVRRRAARGDRDRDREEGGHLDDAGRKRLFCHLTQRFINQDQISQHKAGRRYRIALQRYCASVESGVPFTPLARRARGRGRGRGGRGRGGGGVAAVEEVEPEEEEEELKEEELQADSDSDLYPPEVFGVRSSSAGEEVESHGQRAGPVKRSKQRGGARQARQKKHKSL

pLDDT: mean 70.99, std 21.6, range [30.97, 94.81]

Radius of gyration: 34.32 Å; Cα contacts (8 Å, |Δi|>4): 144; chains: 1; bounding box: 92×78×71 Å

Organism: Petromyzon marinus (NCBI:txid7757)

Mean predicted aligned error: 19.86 Å